Protein AF-K9RJM1-F1 (afdb_monomer)

Foldseek 3Di:
DDDDDDDDDPPPPPPPPPDDDDQD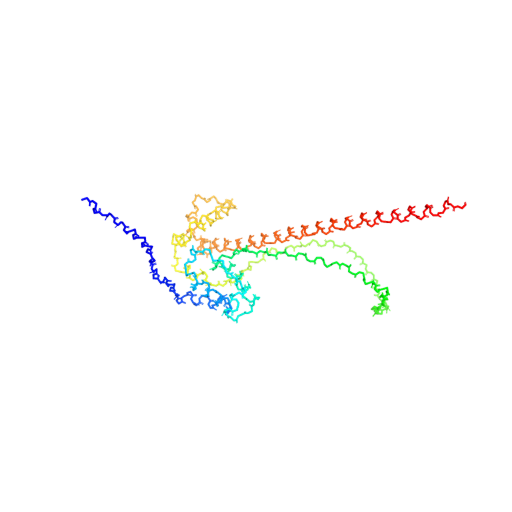DDPVNVVVCVVPHDPLLSLLLVVVCVVPVPLPDDDDDDLVVSCVVSVHDSVSSVVSVVVCCVVVSHPDDDPDDDDDDDPDDDPDDDDPDDDDDDDDDDDDDDDDDDDDDDDDDDDDDDDDDDDDDDDDDDDDCDVCVVVVVVPFPVSVLVVDDPVVSVLLLVQLVVVQVPDPDNDPDSRVVQRDADPVRHRNVVVSVVVSVVVVVVVVVVVVVVVVVVVVVVVVVVVVVVVVVVVVVVVVVVVVVVVVVVVVVPDD

Secondary structure (DSSP, 8-state):
--PPP------------PPPPPP---HHHHHHHHHHS-HHHHHHHHHHHHH-SSS-S-----HHHHHHHTT--HHHHHHHHHHHHHHTSS-------------------------------------------------------------PPPPPSTTHHHHHT--SHHHHHHHS-HHHHHHHHHHHHHHHHTSSS--S-HHHHHHSBPTTSSBHHHHHHHHHHHHHHHHHHHHHHHHHHHHHHHHHHHHHHHHHHHHHHHHHHHHHHHHHHHHTTS--

Nearest PDB structures (foldseek):
  4n0b-assembly2_C  TM=4.074E-01  e=4.478E-01  Bacillus subtilis
  4mgr-assembly1_B  TM=4.625E-01  e=9.538E-01  Bacillus subtilis

Mean predicted aligned error: 22.45 Å

Structure (mmCIF, N/CA/C/O backbone):
data_AF-K9RJM1-F1
#
_entry.id   AF-K9RJM1-F1
#
loop_
_atom_site.group_PDB
_atom_site.id
_atom_site.type_symbol
_atom_site.label_atom_id
_atom_site.label_alt_id
_atom_site.label_comp_id
_atom_site.label_asym_id
_atom_site.label_entity_id
_atom_site.label_seq_id
_atom_site.pdbx_PDB_ins_code
_atom_site.Cartn_x
_atom_site.Cartn_y
_atom_site.Cartn_z
_atom_site.occupancy
_atom_site.B_iso_or_equiv
_atom_site.auth_seq_id
_atom_site.auth_comp_id
_atom_site.auth_asym_id
_atom_site.auth_atom_id
_atom_site.pdbx_PDB_model_num
ATOM 1 N N . MET A 1 1 ? -61.153 -4.858 -49.307 1.00 39.88 1 MET A N 1
ATOM 2 C CA . MET A 1 1 ? -59.843 -5.522 -49.472 1.00 39.88 1 MET A CA 1
ATOM 3 C C . MET A 1 1 ? -58.763 -4.596 -48.933 1.00 39.88 1 MET A C 1
ATOM 5 O O . MET A 1 1 ? -58.790 -3.415 -49.248 1.00 39.88 1 MET A O 1
ATOM 9 N N . THR A 1 2 ? -57.877 -5.155 -48.100 1.00 39.94 2 THR A N 1
ATOM 10 C CA . THR A 1 2 ? -56.576 -4.622 -47.640 1.00 39.94 2 THR A CA 1
ATOM 11 C C . THR A 1 2 ? -56.552 -3.288 -46.880 1.00 39.94 2 THR A C 1
ATOM 13 O O . THR A 1 2 ? -56.185 -2.257 -47.436 1.00 39.94 2 THR A O 1
ATOM 16 N N . HIS A 1 3 ? -56.800 -3.342 -45.565 1.00 40.34 3 HIS A N 1
ATOM 17 C CA . HIS A 1 3 ? -56.162 -2.411 -44.628 1.00 40.34 3 HIS A CA 1
ATOM 18 C C . HIS A 1 3 ? -54.741 -2.909 -44.338 1.00 40.34 3 HIS A C 1
ATOM 20 O O . HIS A 1 3 ? -54.548 -4.040 -43.894 1.00 40.34 3 HIS A O 1
ATOM 26 N N . ARG A 1 4 ? -53.751 -2.076 -44.675 1.00 42.75 4 ARG A N 1
ATOM 27 C CA . ARG A 1 4 ? -52.325 -2.330 -44.457 1.00 42.75 4 ARG A CA 1
ATOM 28 C C . ARG A 1 4 ? -51.989 -2.226 -42.971 1.00 42.75 4 ARG A C 1
ATOM 30 O O . ARG A 1 4 ? -52.294 -1.219 -42.339 1.00 42.75 4 ARG A O 1
ATOM 37 N N . ASN A 1 5 ? -51.296 -3.247 -42.476 1.00 51.38 5 ASN A N 1
ATOM 38 C CA . ASN A 1 5 ? -50.467 -3.180 -41.281 1.00 51.38 5 ASN A CA 1
ATOM 39 C C . ASN A 1 5 ? -49.340 -2.161 -41.491 1.00 51.38 5 ASN A C 1
ATOM 41 O O . ASN A 1 5 ? -48.587 -2.277 -42.458 1.00 51.38 5 ASN A O 1
ATOM 45 N N . CYS A 1 6 ? -49.175 -1.244 -40.542 1.00 41.12 6 CYS A N 1
ATOM 46 C CA . CYS A 1 6 ? -47.898 -0.592 -40.279 1.00 41.12 6 CYS A CA 1
ATOM 47 C C . CYS A 1 6 ? -47.548 -0.852 -38.813 1.00 41.12 6 CYS A C 1
ATOM 49 O O . CYS A 1 6 ? -48.083 -0.214 -37.910 1.00 41.12 6 CYS A O 1
ATOM 51 N N . CYS A 1 7 ? -46.669 -1.828 -38.594 1.00 43.03 7 CYS A N 1
ATOM 52 C CA . CYS A 1 7 ? -45.941 -2.000 -37.347 1.00 43.03 7 CYS A CA 1
ATOM 53 C C . CYS A 1 7 ? -44.910 -0.870 -37.250 1.00 43.03 7 CYS A C 1
ATOM 55 O O . CYS A 1 7 ? -44.029 -0.774 -38.104 1.00 43.03 7 CYS A O 1
ATOM 57 N N . VAL A 1 8 ? -45.009 -0.028 -36.224 1.00 47.84 8 VAL A N 1
ATOM 58 C CA . VAL A 1 8 ? -43.888 0.808 -35.789 1.00 47.84 8 VAL A CA 1
ATOM 59 C C . VAL A 1 8 ? -43.214 0.047 -34.655 1.00 47.84 8 VAL A C 1
ATOM 61 O O . VAL A 1 8 ? -43.772 -0.090 -33.570 1.00 47.84 8 VAL A O 1
ATOM 64 N N . ASN A 1 9 ? -42.044 -0.515 -34.952 1.00 46.41 9 ASN A N 1
ATOM 65 C CA . ASN A 1 9 ? -41.135 -1.054 -33.949 1.00 46.41 9 ASN A CA 1
ATOM 66 C C . ASN A 1 9 ? -40.534 0.123 -33.183 1.00 46.41 9 ASN A C 1
ATOM 68 O O . ASN A 1 9 ? -39.637 0.799 -33.689 1.00 46.41 9 ASN A O 1
ATOM 72 N N . ASP A 1 10 ? -41.028 0.354 -31.975 1.00 42.22 10 ASP A N 1
ATOM 73 C CA . ASP A 1 10 ? -40.476 1.342 -31.058 1.00 42.22 10 ASP A CA 1
ATOM 74 C C . ASP A 1 10 ? -39.315 0.701 -30.276 1.00 42.22 10 ASP A C 1
ATOM 76 O O . ASP A 1 10 ? -39.467 0.191 -29.167 1.00 42.22 10 ASP A O 1
ATOM 80 N N . ASN A 1 11 ? -38.134 0.655 -30.903 1.00 48.34 11 ASN A N 1
ATOM 81 C CA . ASN A 1 11 ? -36.871 0.355 -30.224 1.00 48.34 11 ASN A CA 1
ATOM 82 C C . ASN A 1 11 ? -36.436 1.589 -29.418 1.00 48.34 11 ASN A C 1
ATOM 84 O O . ASN A 1 11 ? -35.469 2.270 -29.760 1.00 48.34 11 ASN A O 1
ATOM 88 N N . SER A 1 12 ? -37.153 1.877 -28.335 1.00 40.97 12 SER A N 1
ATOM 89 C CA . SER A 1 12 ? -36.702 2.837 -27.332 1.00 40.97 12 SER A CA 1
ATOM 90 C C . SER A 1 12 ? -35.663 2.165 -26.433 1.00 40.97 12 SER A C 1
ATOM 92 O O . SER A 1 12 ? -35.980 1.494 -25.453 1.00 40.97 12 SER A O 1
ATOM 94 N N . ILE A 1 13 ? -34.390 2.331 -26.800 1.00 50.69 13 ILE A N 1
ATOM 95 C CA . ILE A 1 13 ? -33.251 2.096 -25.911 1.00 50.69 13 ILE A CA 1
ATOM 96 C C . ILE A 1 13 ? -33.378 3.117 -24.775 1.00 50.69 13 ILE A C 1
ATOM 98 O O . ILE A 1 13 ? -33.057 4.293 -24.949 1.00 50.69 13 ILE A O 1
ATOM 102 N N . GLU A 1 14 ? -33.891 2.680 -23.623 1.00 46.28 14 GLU A N 1
ATOM 103 C CA . GLU A 1 14 ? -33.911 3.468 -22.391 1.00 46.28 14 GLU A CA 1
ATOM 104 C C . GLU A 1 14 ? -32.472 3.827 -21.990 1.00 46.28 14 GLU A C 1
ATOM 106 O O . GLU A 1 14 ? -31.795 3.092 -21.268 1.00 46.28 14 GLU A O 1
ATOM 111 N N . ASN A 1 15 ? -32.002 5.001 -22.410 1.00 51.03 15 ASN A N 1
ATOM 112 C CA . ASN A 1 15 ? -30.908 5.687 -21.737 1.00 51.03 15 ASN A CA 1
ATOM 113 C C . ASN A 1 15 ? -31.418 6.149 -20.366 1.00 51.03 15 ASN A C 1
ATOM 115 O O . ASN A 1 15 ? -31.799 7.303 -20.168 1.00 51.03 15 ASN A O 1
ATOM 119 N N . LYS A 1 16 ? -31.442 5.225 -19.399 1.00 54.19 16 LYS A N 1
ATOM 120 C CA . LYS A 1 16 ? -31.557 5.568 -17.981 1.00 54.19 16 LYS A CA 1
ATOM 121 C C . LYS A 1 16 ? -30.349 6.422 -17.628 1.00 54.19 16 LYS A C 1
ATOM 123 O O . LYS A 1 16 ? -29.257 5.904 -17.402 1.00 54.19 16 LYS A O 1
ATOM 128 N N . HIS A 1 17 ? -30.549 7.7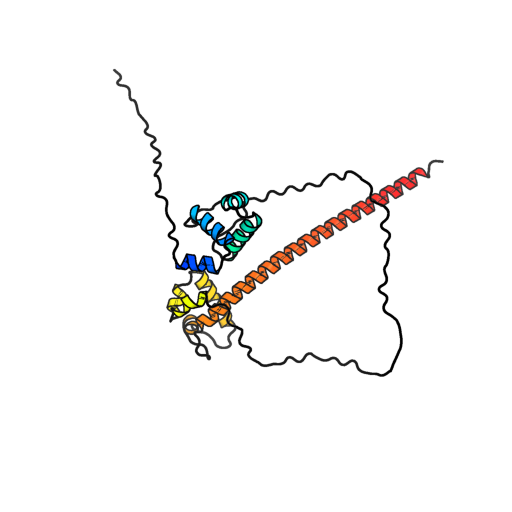34 -17.588 1.00 56.56 17 HIS A N 1
ATOM 129 C CA . HIS A 1 17 ? -29.604 8.668 -17.001 1.00 56.56 17 HIS A CA 1
ATOM 130 C C . HIS A 1 17 ? -29.422 8.283 -15.528 1.00 56.56 17 HIS A C 1
ATOM 132 O O . HIS A 1 17 ? -30.220 8.657 -14.670 1.00 56.56 17 HIS A O 1
ATOM 138 N N . LYS A 1 18 ? -28.404 7.458 -15.243 1.00 63.44 18 LYS A N 1
ATOM 139 C CA . LYS A 1 18 ? -27.991 7.140 -13.877 1.00 63.44 18 LYS A CA 1
ATOM 140 C C . LYS A 1 18 ? -27.675 8.461 -13.189 1.00 63.44 18 LYS A C 1
ATOM 142 O O . LYS A 1 18 ? -26.838 9.225 -13.667 1.00 63.44 18 LYS A O 1
ATOM 147 N N . THR A 1 19 ? -28.349 8.722 -12.075 1.00 63.72 19 THR A N 1
ATOM 148 C CA . THR A 1 19 ? -27.962 9.802 -11.172 1.00 63.72 19 THR A CA 1
ATOM 149 C C . THR A 1 19 ? -26.491 9.611 -10.805 1.00 63.72 19 THR A C 1
ATOM 151 O O . THR A 1 19 ? -26.125 8.490 -10.432 1.00 63.72 19 THR A O 1
ATOM 154 N N . PRO A 1 20 ? -25.648 10.649 -10.927 1.00 63.81 20 PRO A N 1
ATOM 155 C CA . PRO A 1 20 ? -24.249 10.554 -10.542 1.00 63.81 20 PRO A CA 1
ATOM 156 C C . PRO A 1 20 ? -24.186 10.117 -9.080 1.00 63.81 20 PRO A C 1
ATOM 158 O O . PRO A 1 20 ? -24.737 10.776 -8.200 1.00 63.81 20 PRO A O 1
ATOM 161 N N . LEU A 1 21 ? -23.588 8.954 -8.831 1.00 66.38 21 LEU A N 1
ATOM 162 C CA . LEU A 1 21 ? -23.319 8.530 -7.470 1.00 66.38 21 LEU A CA 1
ATOM 163 C C . LEU A 1 21 ? -22.143 9.362 -6.958 1.00 66.38 21 LEU A C 1
ATOM 165 O O . LEU A 1 21 ? -21.089 9.415 -7.589 1.00 66.38 21 LEU A O 1
ATOM 169 N N . PHE A 1 22 ? -22.336 10.022 -5.822 1.00 68.19 22 PHE A N 1
ATOM 170 C CA . PHE A 1 22 ? -21.320 10.864 -5.208 1.00 68.19 22 PHE A CA 1
ATOM 171 C C . PHE A 1 22 ? -20.691 10.126 -4.034 1.00 68.19 22 PHE A C 1
ATOM 173 O O . PHE A 1 22 ? -21.394 9.690 -3.120 1.00 68.19 22 PHE A O 1
ATOM 180 N N . TYR A 1 23 ? -19.365 10.020 -4.031 1.00 73.12 23 TYR A N 1
ATOM 181 C CA . TYR A 1 23 ? -18.639 9.586 -2.846 1.00 73.12 23 TYR A CA 1
ATOM 182 C C . TYR A 1 23 ? -18.545 10.746 -1.862 1.00 73.12 23 TYR A C 1
ATOM 184 O O . TYR A 1 23 ? -17.992 11.807 -2.165 1.00 73.12 23 TYR 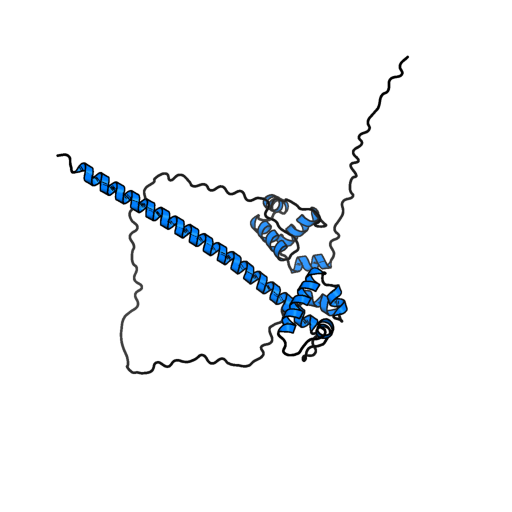A O 1
ATOM 192 N N . ARG A 1 24 ? -19.119 10.557 -0.673 1.00 82.38 24 ARG A N 1
ATOM 193 C CA . ARG A 1 24 ? -19.043 11.549 0.393 1.00 82.38 24 ARG A CA 1
ATOM 194 C C . ARG A 1 24 ? -17.697 11.416 1.090 1.00 82.38 24 ARG A C 1
ATOM 196 O O . ARG A 1 24 ? -17.510 10.506 1.889 1.00 82.38 24 ARG A O 1
ATOM 203 N N . LEU A 1 25 ? -16.809 12.373 0.843 1.00 85.31 25 LEU A N 1
ATOM 204 C CA . LEU A 1 25 ? -15.569 12.489 1.598 1.00 85.31 25 LEU A CA 1
ATOM 205 C C . LEU A 1 25 ? -15.881 12.780 3.072 1.00 85.31 25 LEU A C 1
ATOM 207 O O . LEU A 1 25 ? -16.523 13.785 3.398 1.00 85.31 25 LEU A O 1
ATOM 211 N N . THR A 1 26 ? -15.446 11.890 3.959 1.00 86.94 26 THR A N 1
ATOM 212 C CA . THR A 1 26 ? -15.578 12.091 5.406 1.00 86.94 26 THR A CA 1
ATOM 213 C C . THR A 1 26 ? -14.443 12.967 5.935 1.00 86.94 26 THR A C 1
ATOM 215 O O . THR A 1 26 ? -13.376 13.071 5.327 1.00 86.94 26 THR A O 1
ATOM 218 N N . HIS A 1 27 ? -14.671 13.631 7.071 1.00 88.00 27 HIS A N 1
ATOM 219 C CA . HIS A 1 27 ? -13.635 14.465 7.683 1.00 88.00 27 HIS A CA 1
ATOM 220 C C . HIS A 1 27 ? -12.420 13.632 8.104 1.00 88.00 27 HIS A C 1
ATOM 222 O O . HIS A 1 27 ? -11.290 14.042 7.855 1.00 88.00 27 HIS A O 1
ATOM 228 N N . ASP A 1 28 ? -12.657 12.456 8.681 1.00 87.50 28 ASP A N 1
ATOM 229 C CA . ASP A 1 28 ? -11.592 11.576 9.162 1.00 87.50 28 ASP A CA 1
ATOM 230 C C . ASP A 1 28 ? -10.705 11.099 8.008 1.00 87.50 28 ASP A C 1
ATOM 232 O O . ASP A 1 28 ? -9.483 11.200 8.083 1.00 87.50 28 ASP A O 1
ATOM 236 N N . GLU A 1 29 ? -11.317 10.710 6.888 1.00 85.50 29 GLU A N 1
ATOM 237 C CA . GLU A 1 29 ? -10.607 10.334 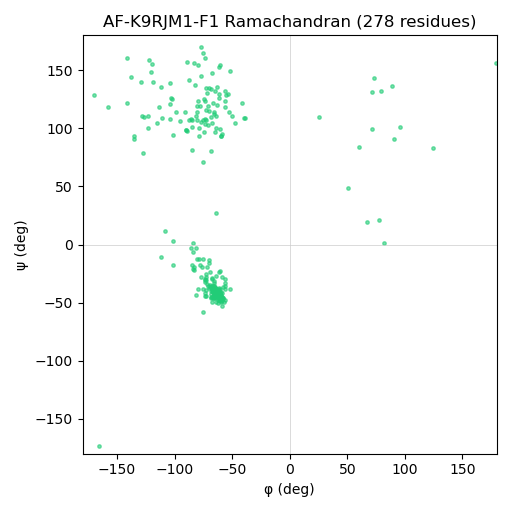5.665 1.00 85.50 29 GLU A CA 1
ATOM 238 C C . GLU A 1 29 ? -9.793 11.496 5.074 1.00 85.50 29 GLU A C 1
ATOM 240 O O . GLU A 1 29 ? -8.650 11.322 4.639 1.00 85.50 29 GLU A O 1
ATOM 245 N N . TRP A 1 30 ? -10.350 12.711 5.075 1.00 88.38 30 TRP A N 1
ATOM 246 C CA . TRP A 1 30 ? -9.612 13.903 4.655 1.00 88.38 30 TRP A CA 1
ATOM 247 C C . TRP A 1 30 ? -8.394 14.155 5.554 1.00 88.38 30 TRP A C 1
ATOM 249 O O . TRP A 1 30 ? -7.288 14.391 5.070 1.00 88.38 30 TRP A O 1
ATOM 259 N N . VAL A 1 31 ? -8.575 14.073 6.871 1.00 89.44 31 VAL A N 1
ATOM 260 C CA . VAL A 1 31 ? -7.497 14.291 7.841 1.00 89.44 31 VAL A CA 1
ATOM 261 C C . VAL A 1 31 ? -6.407 13.229 7.703 1.00 89.44 31 VAL A C 1
ATOM 263 O O . VAL A 1 31 ? -5.223 13.558 7.784 1.00 89.44 31 VAL A O 1
ATOM 266 N N . GLU A 1 32 ? -6.776 11.972 7.479 1.00 86.94 32 GLU A N 1
ATOM 267 C CA . GLU A 1 32 ? -5.828 10.879 7.281 1.00 86.94 32 GLU A CA 1
ATOM 268 C C . GLU A 1 32 ? -5.038 11.034 5.976 1.00 86.94 32 GLU A C 1
ATOM 270 O O . GLU A 1 32 ? -3.806 10.946 5.977 1.00 86.94 32 GLU A O 1
ATOM 275 N N . THR A 1 33 ? -5.721 11.354 4.874 1.00 88.44 33 THR A N 1
ATOM 276 C CA . THR A 1 33 ? -5.068 11.573 3.575 1.00 88.44 33 THR A CA 1
ATOM 277 C C . THR A 1 33 ? -4.087 12.743 3.624 1.00 88.44 33 THR A C 1
ATOM 279 O O . THR A 1 33 ? -2.964 12.606 3.148 1.00 88.44 33 THR A O 1
ATOM 282 N N . VAL A 1 34 ? -4.439 13.859 4.268 1.00 89.62 34 VAL A N 1
ATOM 283 C CA . VAL A 1 34 ? -3.542 15.023 4.398 1.00 89.62 34 VAL A CA 1
ATOM 284 C C . VAL A 1 34 ? -2.323 14.750 5.287 1.00 89.62 34 VAL A C 1
ATOM 286 O O . VAL A 1 34 ? -1.266 15.335 5.063 1.00 89.62 34 VAL A O 1
ATOM 289 N N . LYS A 1 35 ? -2.436 13.865 6.286 1.00 89.56 35 LYS A N 1
ATOM 290 C CA . LYS A 1 35 ? -1.307 13.496 7.160 1.00 89.56 35 LYS A CA 1
ATOM 291 C C . LYS A 1 35 ? -0.305 12.570 6.477 1.00 89.56 35 LYS A C 1
ATOM 293 O O . LYS A 1 35 ? 0.894 12.693 6.711 1.00 89.56 35 LYS A O 1
ATOM 298 N N . ASN A 1 36 ? -0.805 11.636 5.673 1.00 87.94 36 ASN A N 1
ATOM 299 C CA . ASN A 1 36 ? -0.014 10.513 5.175 1.00 87.94 36 ASN A CA 1
ATOM 300 C C . ASN A 1 36 ? 0.472 10.694 3.733 1.00 87.94 36 ASN A C 1
ATOM 302 O O . ASN A 1 36 ? 1.388 9.985 3.308 1.00 87.94 36 ASN A O 1
ATOM 306 N N . LEU A 1 37 ? -0.133 11.618 2.984 1.00 92.19 37 LEU A N 1
ATOM 307 C CA . LEU A 1 37 ? 0.133 11.819 1.566 1.00 92.19 37 LEU A CA 1
ATOM 308 C C . LEU A 1 37 ? 0.627 13.238 1.276 1.00 92.19 37 LEU A C 1
ATOM 310 O O . LEU A 1 37 ? 0.249 14.224 1.903 1.00 92.19 37 LEU A O 1
ATOM 314 N N . THR A 1 38 ? 1.466 13.346 0.256 1.00 93.44 38 THR A N 1
ATOM 315 C CA . THR A 1 38 ? 1.906 14.618 -0.311 1.00 93.44 38 THR A CA 1
ATOM 316 C C . THR A 1 38 ? 0.790 15.271 -1.124 1.00 93.44 38 THR A C 1
ATOM 318 O O . THR A 1 38 ? -0.120 14.612 -1.627 1.00 93.44 38 THR A O 1
ATOM 321 N N . GLY A 1 39 ? 0.891 16.581 -1.360 1.00 92.62 39 GLY A N 1
ATOM 322 C CA . GLY A 1 39 ? -0.105 17.302 -2.161 1.00 92.62 39 GLY A CA 1
ATOM 323 C C . GLY A 1 39 ? -0.312 16.735 -3.576 1.00 92.62 39 GLY A C 1
ATOM 324 O O . GLY A 1 39 ? -1.413 16.826 -4.111 1.00 92.62 39 GLY A O 1
ATOM 325 N N . ALA A 1 40 ? 0.710 16.122 -4.183 1.00 92.94 40 ALA A N 1
ATOM 326 C CA . ALA A 1 40 ? 0.577 15.463 -5.484 1.00 92.94 40 ALA A CA 1
ATOM 327 C C . ALA A 1 40 ? -0.188 14.132 -5.384 1.00 92.94 40 ALA A C 1
ATOM 329 O O . ALA A 1 40 ? -1.049 13.861 -6.216 1.00 92.94 40 ALA A O 1
ATOM 330 N N . GLU A 1 41 ? 0.086 13.334 -4.350 1.00 94.19 41 GLU A N 1
ATOM 331 C CA . GLU A 1 41 ? -0.616 12.074 -4.070 1.00 94.19 41 GLU A CA 1
ATOM 332 C C . GLU A 1 41 ? -2.093 12.305 -3.759 1.00 94.19 41 GLU A C 1
ATOM 334 O O . GLU A 1 41 ? -2.949 11.632 -4.324 1.00 94.19 41 GLU A O 1
ATOM 339 N N . ILE A 1 42 ? -2.394 13.320 -2.948 1.00 93.94 42 ILE A N 1
ATOM 340 C CA . ILE A 1 42 ? -3.761 13.753 -2.638 1.00 93.94 42 ILE A CA 1
ATOM 341 C C . ILE A 1 42 ? -4.512 14.115 -3.922 1.00 93.94 42 ILE A C 1
ATOM 343 O O . ILE A 1 42 ? -5.612 13.620 -4.159 1.00 93.94 42 ILE A O 1
ATOM 347 N N . LYS A 1 43 ? -3.911 14.946 -4.785 1.00 94.06 43 LYS A N 1
ATOM 348 C CA . LYS A 1 43 ? -4.521 15.335 -6.067 1.00 94.06 43 LYS A CA 1
ATOM 349 C C . LYS A 1 43 ? -4.830 14.123 -6.941 1.00 94.06 43 LYS A C 1
ATOM 351 O O . LYS A 1 43 ? -5.927 14.041 -7.481 1.00 94.06 43 LYS A O 1
ATOM 356 N N . VAL A 1 44 ? -3.883 13.194 -7.064 1.00 93.94 44 VAL A N 1
ATOM 357 C CA . VAL A 1 44 ? -4.059 11.967 -7.853 1.00 93.94 44 VAL A CA 1
ATOM 358 C C . VAL A 1 44 ? -5.164 11.086 -7.267 1.00 93.94 44 VAL A C 1
ATOM 360 O O . VAL A 1 44 ? -6.023 10.624 -8.011 1.00 93.94 44 VAL A O 1
ATOM 363 N N . LEU A 1 45 ? -5.197 10.900 -5.946 1.00 91.69 45 LEU A N 1
ATOM 364 C CA . LEU A 1 45 ? -6.219 10.097 -5.275 1.00 91.69 45 LEU A CA 1
ATOM 365 C C . LEU A 1 45 ? -7.630 10.647 -5.518 1.00 91.69 45 LEU A C 1
ATOM 367 O O . LEU A 1 45 ? -8.530 9.909 -5.912 1.00 91.69 45 LEU A O 1
ATOM 371 N N . TYR A 1 46 ? -7.827 11.950 -5.313 1.00 90.62 46 TYR A N 1
ATOM 372 C CA . TYR A 1 46 ? -9.142 12.568 -5.497 1.00 90.62 46 TYR A CA 1
ATOM 373 C C . TYR A 1 46 ? -9.545 12.691 -6.966 1.00 90.62 46 TYR A C 1
ATOM 375 O O . TYR A 1 46 ? -10.733 12.630 -7.271 1.00 90.62 46 TYR A O 1
ATOM 383 N N . TYR A 1 47 ? -8.577 12.797 -7.875 1.00 91.94 47 TYR A N 1
ATOM 384 C CA . TYR A 1 47 ? -8.830 12.672 -9.305 1.00 91.94 47 TYR A CA 1
ATOM 385 C C . TYR A 1 47 ? -9.359 11.283 -9.668 1.00 91.94 47 TYR A C 1
ATOM 387 O O . TYR A 1 47 ? -10.372 11.162 -10.342 1.00 91.94 47 TYR A O 1
ATOM 395 N N . LEU A 1 48 ? -8.723 10.220 -9.176 1.00 90.00 48 LEU A N 1
ATOM 396 C CA . LEU A 1 48 ? -9.190 8.860 -9.439 1.00 90.00 48 LEU A CA 1
ATOM 397 C C . LEU A 1 48 ? -10.584 8.617 -8.848 1.00 90.00 48 LEU A C 1
ATOM 399 O O . LEU A 1 48 ? -11.439 8.060 -9.525 1.00 90.00 48 LEU A O 1
ATOM 403 N N . ARG A 1 49 ? -10.856 9.121 -7.639 1.00 87.38 49 ARG A N 1
ATOM 404 C CA . ARG A 1 49 ? -12.178 9.012 -6.997 1.00 87.38 49 ARG A CA 1
ATOM 405 C C . ARG A 1 49 ? -13.274 9.832 -7.665 1.00 87.38 49 ARG A C 1
ATOM 407 O O . ARG A 1 49 ? -14.446 9.510 -7.500 1.00 87.38 49 ARG A O 1
ATOM 414 N N . SER A 1 50 ? -12.934 10.896 -8.391 1.00 86.94 50 SER A N 1
ATOM 415 C CA . SER A 1 50 ? -13.935 11.631 -9.169 1.00 86.94 50 SER A CA 1
ATOM 416 C C . SER A 1 50 ? -14.359 10.852 -10.417 1.00 86.94 50 SER A C 1
ATOM 418 O O . SER A 1 50 ? -15.507 10.968 -10.843 1.00 86.94 50 SER A O 1
ATOM 420 N N . LEU A 1 51 ? -13.460 10.030 -10.970 1.00 86.69 51 LEU A N 1
ATOM 421 C CA . LEU A 1 51 ? -13.752 9.140 -12.091 1.00 86.69 51 LEU A CA 1
ATOM 422 C C . LEU A 1 51 ? -14.446 7.855 -11.633 1.00 86.69 51 LEU A C 1
ATOM 424 O O . LEU A 1 51 ? -15.418 7.423 -12.263 1.00 86.69 51 LEU A O 1
ATOM 428 N N . ASP A 1 52 ? -13.958 7.260 -10.543 1.00 85.19 52 ASP A N 1
ATOM 429 C CA . ASP A 1 52 ? -14.509 6.054 -9.941 1.00 85.19 52 ASP A CA 1
ATOM 430 C C . ASP A 1 52 ? -14.612 6.139 -8.417 1.00 85.19 52 ASP A C 1
ATOM 432 O O . ASP A 1 52 ? -13.679 5.786 -7.694 1.00 85.19 52 ASP A O 1
ATOM 436 N N . PRO A 1 53 ? -15.758 6.610 -7.905 1.00 83.19 53 PRO A N 1
ATOM 437 C CA . PRO A 1 53 ? -15.901 6.868 -6.481 1.00 83.19 53 PRO A CA 1
ATOM 438 C C . PRO A 1 53 ? -15.984 5.597 -5.620 1.00 83.19 53 PRO A C 1
ATOM 440 O O . PRO A 1 53 ? -15.749 5.677 -4.418 1.00 83.19 53 PRO A O 1
ATOM 443 N N . PHE A 1 54 ? -16.321 4.442 -6.211 1.00 80.50 54 PHE A N 1
ATOM 444 C CA . PHE A 1 54 ? -16.536 3.179 -5.486 1.00 80.50 54 PHE A CA 1
ATOM 445 C C . PHE A 1 54 ? -15.473 2.113 -5.762 1.00 80.50 54 PHE A C 1
ATOM 447 O O . PHE A 1 54 ? -15.438 1.119 -5.040 1.00 80.50 54 PHE A O 1
ATOM 454 N N . GLY A 1 55 ? -14.606 2.309 -6.760 1.00 77.12 55 GLY A N 1
ATOM 455 C CA . GLY A 1 55 ? -13.561 1.342 -7.105 1.00 77.12 55 GLY A CA 1
ATOM 456 C C . GLY A 1 55 ? -14.102 0.024 -7.665 1.00 77.12 55 GLY A C 1
ATOM 457 O O . GLY A 1 55 ? -13.409 -0.988 -7.615 1.00 77.12 55 GLY A O 1
ATOM 458 N N . ASP A 1 56 ? -15.346 0.001 -8.149 1.00 77.31 56 ASP A N 1
ATOM 459 C CA . ASP A 1 56 ? -15.991 -1.191 -8.703 1.00 77.31 56 ASP A CA 1
ATOM 460 C C . ASP A 1 56 ? -15.629 -1.423 -10.178 1.00 77.31 56 ASP A C 1
ATOM 462 O O . ASP A 1 56 ? -15.992 -2.452 -10.755 1.00 77.31 56 ASP A O 1
ATOM 466 N N . ARG A 1 57 ? -14.905 -0.485 -10.804 1.00 78.94 57 ARG A N 1
ATOM 467 C CA . ARG A 1 57 ? -14.542 -0.537 -12.221 1.00 78.94 57 ARG A CA 1
ATOM 468 C C . ARG A 1 57 ? -13.030 -0.566 -12.409 1.00 78.94 57 ARG A C 1
ATOM 470 O O . ARG A 1 57 ? -12.280 0.183 -11.794 1.00 78.94 57 ARG A O 1
ATOM 477 N N . HIS A 1 58 ? -12.574 -1.374 -13.364 1.00 76.00 58 HIS A N 1
ATOM 478 C CA . HIS A 1 58 ? -11.197 -1.294 -13.842 1.00 76.00 58 HIS A CA 1
ATOM 479 C C . HIS A 1 58 ? -11.033 -0.043 -14.712 1.00 76.00 58 HIS A C 1
ATOM 481 O O . HIS A 1 58 ? -11.551 0.018 -15.830 1.00 76.00 58 HIS A O 1
ATOM 487 N N . LEU A 1 59 ? -10.333 0.968 -14.193 1.00 79.00 59 LEU A N 1
ATOM 488 C CA . LEU A 1 59 ? -10.027 2.187 -14.937 1.00 79.00 59 LEU A CA 1
ATOM 489 C C . LEU A 1 59 ? -8.690 2.058 -15.661 1.00 79.00 59 LEU A C 1
ATOM 491 O O . LEU A 1 59 ? -7.627 2.039 -15.043 1.00 79.00 59 LEU A O 1
ATOM 495 N N . GLU A 1 60 ? -8.737 2.060 -16.991 1.00 82.25 60 GLU A N 1
ATOM 496 C CA . GLU A 1 60 ? -7.552 2.313 -17.804 1.00 82.25 60 GLU A CA 1
ATOM 497 C C . GLU A 1 60 ? -7.369 3.823 -17.966 1.00 82.25 60 GLU A C 1
ATOM 499 O O . GLU A 1 60 ? -8.121 4.473 -18.693 1.00 82.25 60 GLU A O 1
ATOM 504 N N . TYR A 1 61 ? -6.367 4.391 -17.292 1.00 83.12 61 TYR A N 1
ATOM 505 C CA . TYR A 1 61 ? -6.040 5.809 -17.425 1.00 83.12 61 TYR A CA 1
ATOM 506 C C . TYR A 1 61 ? -4.560 6.041 -17.711 1.00 83.12 61 TYR A C 1
ATOM 508 O O . TYR A 1 61 ? -3.680 5.412 -17.119 1.00 83.12 61 TYR A O 1
ATOM 516 N N . SER A 1 62 ? -4.268 6.987 -18.603 1.00 87.62 62 SER A N 1
ATOM 517 C CA . SER A 1 62 ? -2.893 7.351 -18.921 1.00 87.62 62 SER A CA 1
ATOM 518 C C . SER A 1 62 ? -2.306 8.285 -17.863 1.00 87.62 62 SER A C 1
ATOM 520 O O . SER A 1 62 ? -2.794 9.395 -17.640 1.00 87.62 62 SER A O 1
ATOM 522 N N . ILE A 1 63 ? -1.174 7.892 -17.269 1.00 88.88 63 ILE A N 1
ATOM 523 C CA . ILE A 1 63 ? -0.428 8.733 -16.313 1.00 88.88 63 ILE A CA 1
ATOM 524 C C . ILE A 1 63 ? -0.056 10.083 -16.947 1.00 88.88 63 ILE A C 1
ATOM 526 O O . ILE A 1 63 ? -0.010 11.106 -16.264 1.00 88.88 63 ILE A O 1
ATOM 530 N N . THR A 1 64 ? 0.201 10.119 -18.260 1.00 91.00 64 THR A N 1
ATOM 531 C CA . THR A 1 64 ? 0.568 11.366 -18.942 1.00 91.00 64 THR A CA 1
ATOM 532 C C . THR A 1 64 ? -0.594 12.341 -19.061 1.00 91.00 64 THR A C 1
ATOM 534 O O . THR A 1 64 ? -0.365 13.545 -18.982 1.00 91.00 64 THR A O 1
ATOM 537 N N . GLU A 1 65 ? -1.810 11.835 -19.260 1.00 91.69 65 GLU A N 1
ATOM 538 C CA . GLU A 1 65 ? -3.024 12.656 -19.337 1.00 91.69 65 GLU A CA 1
ATOM 539 C C . GLU A 1 65 ? -3.381 13.179 -17.948 1.00 91.69 65 GLU A C 1
ATOM 541 O O . GLU A 1 65 ? -3.539 14.383 -17.766 1.00 91.69 65 GLU A O 1
ATOM 546 N N . MET A 1 66 ? -3.318 12.310 -16.936 1.00 92.88 66 MET A N 1
ATOM 547 C CA . MET A 1 66 ? -3.557 12.676 -15.539 1.00 92.88 66 MET A CA 1
ATOM 548 C C . MET A 1 66 ? -2.597 13.767 -15.059 1.00 92.88 66 MET A C 1
ATOM 550 O O . MET A 1 66 ? -3.009 14.747 -14.441 1.00 92.88 66 MET A O 1
ATOM 554 N N . ALA A 1 67 ? -1.306 13.629 -15.372 1.00 94.19 67 ALA A N 1
ATOM 555 C CA . ALA A 1 67 ? -0.301 14.627 -15.022 1.00 94.19 67 ALA A CA 1
ATOM 556 C C . ALA A 1 67 ? -0.605 15.995 -15.659 1.00 94.19 67 ALA A C 1
ATOM 558 O O . ALA A 1 67 ? -0.425 17.032 -15.018 1.00 94.19 67 ALA A O 1
ATOM 559 N N . LYS A 1 68 ? -1.096 15.992 -16.906 1.00 95.12 68 LYS A N 1
ATOM 560 C CA . LYS A 1 68 ? -1.466 17.205 -17.640 1.00 95.12 68 LYS A CA 1
ATOM 561 C C . LYS A 1 68 ? -2.691 17.882 -17.023 1.00 95.12 68 LYS A C 1
ATOM 563 O O . LYS A 1 68 ? -2.666 19.093 -16.836 1.00 95.12 68 LYS A O 1
ATOM 568 N N . GLU A 1 69 ? -3.724 17.120 -16.683 1.00 94.12 69 GLU A N 1
ATOM 569 C CA . GLU A 1 69 ? -4.959 17.651 -16.089 1.00 94.12 69 GLU A CA 1
ATOM 570 C C . GLU A 1 69 ? -4.756 18.182 -14.672 1.00 94.12 69 GLU A C 1
ATOM 572 O O . GLU A 1 69 ? -5.258 19.248 -14.324 1.00 94.12 69 GLU A O 1
ATOM 577 N N . LEU A 1 70 ? -3.958 17.482 -13.865 1.00 93.06 70 LEU A N 1
ATOM 578 C CA . LEU A 1 70 ? -3.658 17.888 -12.491 1.00 93.06 70 LEU A CA 1
ATOM 579 C C . LEU A 1 70 ? -2.558 18.948 -12.389 1.00 93.06 70 LEU A C 1
ATOM 581 O O . LEU A 1 70 ? -2.258 19.415 -11.284 1.00 93.06 70 LEU A O 1
ATOM 585 N N . ASN A 1 71 ? -1.966 19.327 -13.525 1.00 95.56 71 ASN A N 1
ATOM 586 C CA . ASN A 1 71 ? -0.839 20.247 -13.624 1.00 95.56 71 ASN A CA 1
ATOM 587 C C . ASN A 1 71 ? 0.316 19.850 -12.680 1.00 95.56 71 ASN A C 1
ATOM 589 O O . ASN A 1 71 ? 0.824 20.652 -11.893 1.00 95.56 71 ASN A O 1
ATOM 593 N N . ILE A 1 72 ? 0.689 18.569 -12.719 1.00 95.62 72 ILE A N 1
ATOM 594 C CA . ILE A 1 72 ? 1.814 17.992 -11.972 1.00 95.62 72 ILE A CA 1
ATOM 595 C C . ILE A 1 72 ? 2.807 17.345 -12.940 1.00 95.62 72 ILE A C 1
ATOM 597 O O . ILE A 1 72 ? 2.474 17.000 -14.072 1.00 95.62 72 ILE A O 1
ATOM 601 N N . SER A 1 73 ? 4.057 17.156 -12.513 1.00 95.44 73 SER A N 1
ATOM 602 C CA . SER A 1 73 ? 5.041 16.482 -13.364 1.00 95.44 73 SER A CA 1
ATOM 603 C C . SER A 1 73 ? 4.686 15.001 -13.552 1.00 95.44 73 SER A C 1
ATOM 605 O O . SER A 1 73 ? 4.169 14.347 -12.645 1.00 95.44 73 SER A O 1
ATOM 607 N N . LYS A 1 74 ? 5.018 14.431 -14.719 1.00 92.81 74 LYS A N 1
ATOM 608 C CA . LYS A 1 74 ? 4.794 12.998 -15.011 1.00 92.81 74 LYS A CA 1
ATOM 609 C C . LYS A 1 74 ? 5.456 12.084 -13.973 1.00 92.81 74 LYS A C 1
ATOM 611 O O . LYS A 1 74 ? 4.877 11.076 -13.579 1.00 92.81 74 LYS A O 1
ATOM 616 N N . GLY A 1 75 ? 6.652 12.456 -13.508 1.00 91.38 75 GLY A N 1
ATOM 617 C CA . GLY A 1 75 ? 7.366 11.734 -12.453 1.00 91.38 75 GLY A CA 1
ATOM 618 C C . GLY A 1 75 ? 6.642 11.793 -11.107 1.00 91.38 75 GLY A C 1
ATOM 619 O O . GLY A 1 75 ? 6.541 10.771 -10.434 1.00 91.38 75 GLY A O 1
ATOM 620 N N . ALA A 1 76 ? 6.078 12.951 -10.744 1.00 92.75 76 ALA A N 1
ATOM 621 C CA . ALA A 1 76 ? 5.272 13.088 -9.532 1.00 92.75 76 ALA A CA 1
ATOM 622 C C . ALA A 1 76 ? 3.982 12.262 -9.616 1.00 92.75 76 ALA A C 1
ATOM 624 O O . ALA A 1 76 ? 3.683 11.540 -8.673 1.00 92.75 76 ALA A O 1
ATOM 625 N N . ALA A 1 77 ? 3.275 12.295 -10.750 1.00 93.44 77 ALA A N 1
ATOM 626 C CA . ALA A 1 77 ? 2.088 11.468 -10.973 1.00 93.44 77 ALA A CA 1
ATOM 627 C C . ALA A 1 77 ? 2.413 9.966 -10.885 1.00 93.44 77 ALA A C 1
ATOM 629 O O . ALA A 1 77 ? 1.735 9.225 -10.182 1.00 93.44 77 ALA A O 1
ATOM 630 N N . SER A 1 78 ? 3.495 9.514 -11.528 1.00 91.81 78 SER A N 1
ATOM 631 C CA . SER A 1 78 ? 3.919 8.108 -11.476 1.00 91.81 78 SER A CA 1
ATOM 632 C C . SER A 1 78 ? 4.307 7.668 -10.061 1.00 91.81 78 SER A C 1
ATOM 634 O O . SER A 1 78 ? 3.890 6.603 -9.607 1.00 91.81 78 SER A O 1
ATOM 636 N N . LYS A 1 79 ? 5.073 8.497 -9.341 1.00 93.56 79 LYS A N 1
ATOM 637 C CA . LYS A 1 79 ? 5.460 8.223 -7.952 1.00 93.56 79 LYS A CA 1
ATOM 638 C C . LYS A 1 79 ? 4.242 8.196 -7.029 1.00 93.56 79 LYS A C 1
ATOM 640 O O . LYS A 1 79 ? 4.169 7.320 -6.174 1.00 93.56 79 LYS A O 1
ATOM 645 N N . ALA A 1 80 ? 3.292 9.104 -7.241 1.00 94.00 80 ALA A N 1
ATOM 646 C CA . ALA A 1 80 ? 2.044 9.160 -6.498 1.00 94.00 80 ALA A CA 1
ATOM 647 C C . ALA A 1 80 ? 1.201 7.898 -6.699 1.00 94.00 80 ALA A C 1
ATOM 649 O O . ALA A 1 80 ? 0.832 7.270 -5.717 1.00 94.00 80 ALA A O 1
ATOM 650 N N . VAL A 1 81 ? 0.970 7.476 -7.948 1.00 92.56 81 VAL A N 1
ATOM 651 C CA . VAL A 1 81 ? 0.240 6.231 -8.255 1.00 92.56 81 VAL A CA 1
ATOM 652 C C . VAL A 1 81 ? 0.901 5.036 -7.568 1.00 92.56 81 VAL A C 1
ATOM 654 O O . VAL A 1 81 ? 0.230 4.291 -6.866 1.00 92.56 81 VAL A O 1
ATOM 657 N N . LYS A 1 82 ? 2.231 4.899 -7.672 1.00 92.56 82 LYS A N 1
ATOM 658 C CA . LYS A 1 82 ? 2.955 3.838 -6.957 1.00 92.56 82 LYS A CA 1
ATOM 659 C C . LYS A 1 82 ? 2.745 3.931 -5.449 1.00 92.56 82 LYS A C 1
ATOM 661 O O . LYS A 1 82 ? 2.447 2.929 -4.819 1.00 92.56 82 LYS A O 1
ATOM 666 N N . LYS A 1 83 ? 2.886 5.114 -4.848 1.00 92.50 83 LYS A N 1
ATOM 667 C CA . LYS A 1 83 ? 2.720 5.274 -3.399 1.00 92.50 83 LYS A CA 1
ATOM 668 C C . LYS A 1 83 ? 1.306 4.911 -2.942 1.00 92.50 83 LYS A C 1
ATOM 670 O O . LYS A 1 83 ? 1.177 4.226 -1.935 1.00 92.50 83 LYS A O 1
ATOM 675 N N . LEU A 1 84 ? 0.280 5.338 -3.674 1.00 91.38 84 LEU A N 1
ATOM 676 C CA . LEU A 1 84 ? -1.118 5.020 -3.377 1.00 91.38 84 LEU A CA 1
ATOM 677 C C . LEU A 1 84 ? -1.388 3.511 -3.454 1.00 91.38 84 LEU A C 1
ATOM 679 O O . LEU A 1 84 ? -2.095 2.988 -2.597 1.00 91.38 84 LEU A O 1
ATOM 683 N N . ASP A 1 85 ? -0.770 2.824 -4.415 1.00 90.19 85 ASP A N 1
ATOM 684 C CA . ASP A 1 85 ? -0.815 1.363 -4.550 1.00 90.19 85 ASP A CA 1
ATOM 685 C C . ASP A 1 85 ? -0.151 0.659 -3.352 1.00 90.19 85 ASP A C 1
ATOM 687 O O . ASP A 1 85 ? -0.741 -0.215 -2.725 1.00 90.19 85 ASP A O 1
ATOM 691 N N . HIS A 1 86 ? 1.016 1.139 -2.904 1.00 87.81 86 HIS A N 1
ATOM 692 C CA . HIS A 1 86 ? 1.702 0.582 -1.725 1.00 87.81 86 HIS A CA 1
ATOM 693 C C . HIS A 1 86 ? 0.931 0.796 -0.415 1.00 87.81 86 HIS A C 1
ATOM 695 O O . HIS A 1 86 ? 1.065 0.007 0.518 1.00 87.81 86 HIS A O 1
ATOM 701 N N . VAL A 1 87 ? 0.173 1.892 -0.312 1.00 86.81 87 VAL A N 1
ATOM 702 C CA . VAL A 1 87 ? -0.684 2.179 0.851 1.00 86.81 87 VAL A CA 1
ATOM 703 C C . VAL A 1 87 ? -2.005 1.395 0.766 1.00 86.81 87 VAL A C 1
ATOM 705 O O . VAL A 1 87 ? -2.707 1.289 1.766 1.00 86.81 87 VAL A O 1
ATOM 708 N N . GLY A 1 88 ? -2.326 0.799 -0.388 1.00 84.00 88 GLY A N 1
ATOM 709 C CA . GLY A 1 88 ? -3.560 0.043 -0.608 1.00 84.00 88 GLY A CA 1
ATOM 710 C C . GLY A 1 88 ? -4.790 0.925 -0.832 1.00 84.00 88 GLY A C 1
ATOM 711 O O . GLY A 1 88 ? -5.911 0.479 -0.613 1.00 84.00 88 GLY A O 1
ATOM 712 N N . LEU A 1 89 ? -4.595 2.185 -1.237 1.00 83.62 89 LEU A N 1
ATOM 713 C CA . LEU A 1 89 ? -5.694 3.100 -1.574 1.00 83.62 89 LEU A CA 1
ATOM 714 C C . LEU A 1 89 ? -6.188 2.919 -3.012 1.00 83.62 89 LEU A C 1
ATOM 716 O O . LEU A 1 89 ? -7.302 3.332 -3.327 1.00 83.62 89 LEU A O 1
ATOM 720 N N . ILE A 1 90 ? -5.351 2.344 -3.876 1.00 86.31 90 ILE A N 1
ATOM 721 C CA . ILE A 1 90 ? -5.675 1.963 -5.252 1.00 86.31 90 ILE A CA 1
ATOM 722 C C . ILE A 1 90 ? -5.000 0.625 -5.564 1.00 86.31 90 ILE A C 1
ATOM 724 O O . ILE A 1 90 ? -4.028 0.273 -4.904 1.00 86.31 90 ILE A O 1
ATOM 728 N N . GLU A 1 91 ? -5.476 -0.077 -6.588 1.00 80.75 91 GLU A N 1
ATOM 729 C CA . GLU A 1 91 ? -4.779 -1.222 -7.180 1.00 80.75 91 GLU A CA 1
ATOM 730 C C . GLU A 1 91 ? -4.308 -0.821 -8.583 1.00 80.75 91 GLU A C 1
ATOM 732 O O . GLU A 1 91 ? -5.117 -0.614 -9.491 1.00 80.75 91 GLU A O 1
ATOM 737 N N . ALA A 1 92 ? -2.998 -0.643 -8.762 1.00 79.38 92 ALA A N 1
ATOM 738 C CA . ALA A 1 92 ? -2.433 -0.195 -10.031 1.00 79.38 92 ALA A CA 1
ATOM 739 C C . ALA A 1 92 ? -1.886 -1.375 -10.849 1.00 79.38 92 ALA A C 1
ATOM 741 O O . ALA A 1 92 ? -0.875 -1.978 -10.499 1.00 79.38 92 ALA A O 1
ATOM 742 N N . GLN A 1 93 ? -2.498 -1.655 -12.003 1.00 76.25 93 GLN A N 1
ATOM 743 C CA . GLN A 1 93 ? -2.008 -2.667 -12.946 1.00 76.25 93 GLN A CA 1
ATOM 744 C C . GLN A 1 93 ? -1.317 -2.023 -14.157 1.00 76.25 93 GLN A C 1
ATOM 746 O O . GLN A 1 93 ? -1.771 -1.021 -14.715 1.00 76.25 93 GLN A O 1
ATOM 751 N N . ILE A 1 94 ? -0.198 -2.605 -14.596 1.00 70.50 94 ILE A N 1
ATOM 752 C CA . ILE A 1 94 ? 0.522 -2.146 -15.791 1.00 70.50 94 ILE A CA 1
ATOM 753 C C . ILE A 1 94 ? -0.207 -2.678 -17.034 1.00 70.50 94 ILE A C 1
ATOM 755 O O . ILE A 1 94 ? -0.030 -3.832 -17.408 1.00 70.50 94 ILE A O 1
ATOM 759 N N . SER A 1 95 ? -1.011 -1.833 -17.691 1.00 63.28 95 SER A N 1
ATOM 760 C CA . SER A 1 95 ? -1.811 -2.223 -18.872 1.00 63.28 95 SER A CA 1
ATOM 761 C C . SER A 1 95 ? -1.005 -2.272 -20.188 1.00 63.28 95 SER A C 1
ATOM 763 O O . SER A 1 95 ? -1.207 -3.171 -21.003 1.00 63.28 95 SER A O 1
ATOM 765 N N . LYS A 1 96 ? -0.052 -1.351 -20.431 1.00 60.25 96 LYS A N 1
ATOM 766 C CA . LYS A 1 96 ? 0.694 -1.291 -21.711 1.00 60.25 96 LYS A CA 1
ATOM 767 C C . LYS A 1 96 ? 2.170 -0.943 -21.544 1.00 60.25 96 LYS A C 1
ATOM 769 O O . LYS A 1 96 ? 2.512 0.157 -21.119 1.00 60.25 96 LYS A O 1
ATOM 774 N N . VAL A 1 97 ? 3.037 -1.837 -22.020 1.00 49.28 97 VAL A N 1
ATOM 775 C CA . VAL A 1 97 ? 4.465 -1.573 -22.244 1.00 49.28 97 VAL A CA 1
ATOM 776 C C . VAL A 1 97 ? 4.731 -1.626 -23.751 1.00 49.28 97 VAL A C 1
ATOM 778 O O . VAL A 1 97 ? 4.508 -2.650 -24.389 1.00 49.28 97 VAL A O 1
ATOM 781 N N . ARG A 1 98 ? 5.187 -0.517 -24.347 1.00 43.78 98 ARG A N 1
ATOM 782 C CA . ARG A 1 98 ? 5.695 -0.500 -25.730 1.00 43.78 98 ARG A CA 1
ATOM 783 C C . ARG A 1 98 ? 7.213 -0.426 -25.686 1.00 43.78 98 ARG A C 1
ATOM 785 O O . ARG A 1 98 ? 7.763 0.618 -25.350 1.00 43.78 98 ARG A O 1
ATOM 792 N N . ILE A 1 99 ? 7.867 -1.530 -26.030 1.00 55.59 99 ILE A N 1
ATOM 793 C CA . ILE A 1 99 ? 9.325 -1.631 -26.100 1.00 55.59 99 ILE A CA 1
ATOM 794 C C . ILE A 1 99 ? 9.713 -1.611 -27.575 1.00 55.59 99 ILE A C 1
ATOM 796 O O . ILE A 1 99 ? 9.272 -2.457 -28.348 1.00 55.59 99 ILE A O 1
ATOM 800 N N . LYS A 1 100 ? 10.521 -0.628 -27.971 1.00 63.69 100 LYS A N 1
ATOM 801 C CA . LYS A 1 100 ? 11.187 -0.596 -29.273 1.00 63.69 100 LYS A CA 1
ATOM 802 C C . LYS A 1 100 ? 12.680 -0.494 -29.002 1.00 63.69 100 LYS A C 1
ATOM 804 O O . LYS A 1 100 ? 13.140 0.533 -28.515 1.00 63.69 100 LYS A O 1
ATOM 809 N N . ILE A 1 101 ? 13.409 -1.566 -29.289 1.00 63.91 101 ILE A N 1
ATOM 810 C CA . ILE A 1 101 ? 14.870 -1.555 -29.272 1.00 63.91 101 ILE A CA 1
ATOM 811 C C . ILE A 1 101 ? 15.307 -0.947 -30.603 1.00 63.91 101 ILE A C 1
ATOM 813 O O . ILE A 1 101 ? 15.026 -1.501 -31.665 1.00 63.91 101 ILE A O 1
ATOM 817 N N . THR A 1 102 ? 15.931 0.224 -30.550 1.00 56.91 102 THR A N 1
ATOM 818 C CA . THR A 1 102 ? 16.611 0.834 -31.696 1.00 56.91 10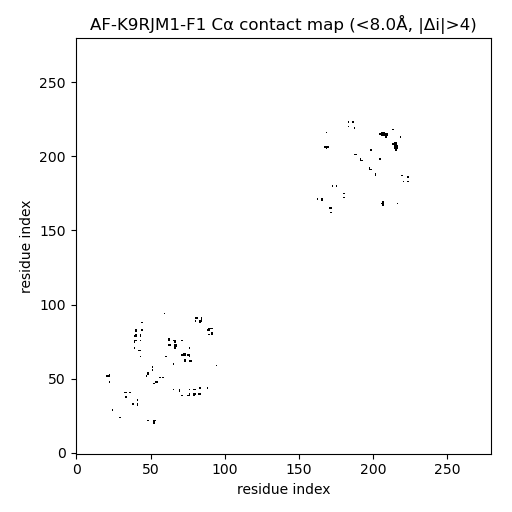2 THR A CA 1
ATOM 819 C C . THR A 1 102 ? 18.095 0.582 -31.506 1.00 56.91 102 THR A C 1
ATOM 821 O O . THR A 1 102 ? 18.763 1.302 -30.772 1.00 56.91 102 THR A O 1
ATOM 824 N N . THR A 1 103 ? 18.596 -0.493 -32.107 1.00 60.19 103 THR A N 1
ATOM 825 C CA . THR A 1 103 ? 20.020 -0.626 -32.397 1.00 60.19 103 THR A CA 1
ATOM 826 C C . THR A 1 103 ? 20.307 0.302 -33.566 1.00 60.19 103 THR A C 1
ATOM 828 O O . THR A 1 103 ? 19.918 0.023 -34.701 1.00 60.19 103 THR A O 1
ATOM 831 N N . ASP A 1 104 ? 20.920 1.450 -33.283 1.00 57.59 104 ASP A N 1
ATOM 832 C CA . ASP A 1 104 ? 21.442 2.287 -34.351 1.00 57.59 104 ASP A CA 1
ATOM 833 C C . ASP A 1 104 ? 22.499 1.483 -35.105 1.00 57.59 104 ASP A C 1
ATOM 835 O O . ASP A 1 104 ? 23.427 0.909 -34.530 1.00 57.59 104 ASP A O 1
ATOM 839 N N . GLN A 1 105 ? 22.294 1.405 -36.415 1.00 52.03 105 GLN A N 1
ATOM 840 C CA . GLN A 1 105 ? 23.272 0.913 -37.364 1.00 52.03 105 GLN A CA 1
ATOM 841 C C . GLN A 1 105 ? 24.566 1.692 -37.130 1.00 52.03 105 GLN A C 1
ATOM 843 O O . GLN A 1 105 ? 24.606 2.906 -37.341 1.00 52.03 105 GLN A O 1
ATOM 848 N N . TYR A 1 106 ? 25.596 0.981 -36.673 1.00 45.75 106 TYR A N 1
ATOM 849 C CA . TYR A 1 106 ? 26.977 1.440 -36.637 1.00 45.75 106 TYR A CA 1
ATOM 850 C C . TYR A 1 106 ? 27.308 2.054 -38.004 1.00 45.75 106 TYR A C 1
ATOM 852 O O . TYR A 1 106 ? 27.463 1.350 -39.000 1.00 45.75 106 TYR A O 1
ATOM 860 N N . LYS A 1 107 ? 27.361 3.385 -38.074 1.00 49.09 107 LYS A N 1
ATOM 861 C CA . LYS A 1 107 ? 28.153 4.057 -39.095 1.00 49.09 107 LYS A CA 1
ATOM 862 C C . LYS A 1 107 ? 29.549 4.144 -38.518 1.00 49.09 107 LYS A C 1
ATOM 864 O O . LYS A 1 107 ? 29.770 4.897 -37.571 1.00 49.09 107 LYS A O 1
ATOM 869 N N . ASP A 1 108 ? 30.439 3.336 -39.081 1.00 51.28 108 ASP A N 1
ATOM 870 C CA . ASP A 1 108 ? 31.878 3.433 -38.892 1.00 51.28 108 ASP A CA 1
ATOM 871 C C . ASP A 1 108 ? 32.305 4.901 -38.885 1.00 51.28 108 ASP A C 1
ATOM 873 O O . ASP A 1 108 ? 32.278 5.597 -39.898 1.00 51.28 108 ASP A O 1
ATOM 877 N N . THR A 1 109 ? 32.674 5.374 -37.704 1.00 44.94 109 THR A N 1
ATOM 878 C CA . THR A 1 109 ? 33.562 6.516 -37.546 1.00 44.94 109 THR A CA 1
ATOM 879 C C . THR A 1 109 ? 34.549 6.117 -36.465 1.00 44.94 109 THR A C 1
ATOM 881 O O . THR A 1 109 ? 34.248 6.150 -35.279 1.00 44.94 109 THR A O 1
ATOM 884 N N . GLU A 1 110 ? 35.669 5.585 -36.951 1.00 46.25 110 GLU A N 1
ATOM 885 C CA . GLU A 1 110 ? 37.016 5.631 -36.384 1.00 46.25 110 GLU A CA 1
ATOM 886 C C . GLU A 1 110 ? 37.108 5.828 -34.862 1.00 46.25 110 GLU A C 1
ATOM 888 O O . GLU A 1 110 ? 36.909 6.916 -34.322 1.00 46.25 110 GLU A O 1
ATOM 893 N N . PHE A 1 111 ? 37.520 4.764 -34.171 1.00 41.69 111 PHE A N 1
ATOM 894 C CA . PHE A 1 111 ? 38.027 4.852 -32.807 1.00 41.69 111 PHE A CA 1
ATOM 895 C C . PHE A 1 111 ? 39.190 5.859 -32.744 1.00 41.69 111 PHE A C 1
ATOM 897 O O . PHE A 1 111 ? 40.153 5.700 -33.501 1.00 41.69 111 PHE A O 1
ATOM 904 N N . PRO A 1 112 ? 39.187 6.846 -31.827 1.00 44.44 112 PRO A N 1
ATOM 905 C CA . PRO A 1 112 ? 40.380 7.636 -31.583 1.00 44.44 112 PRO A CA 1
ATOM 906 C C . PRO A 1 112 ? 41.437 6.737 -30.935 1.00 44.44 112 PRO A C 1
ATOM 908 O O . PRO A 1 112 ? 41.377 6.388 -29.755 1.00 44.44 112 PRO A O 1
ATOM 911 N N . ILE A 1 113 ? 42.423 6.355 -31.743 1.00 52.16 113 ILE A N 1
ATOM 912 C CA . ILE A 1 113 ? 43.701 5.826 -31.284 1.00 52.16 113 ILE A CA 1
ATOM 913 C C . ILE A 1 113 ? 44.391 6.950 -30.509 1.00 52.16 113 ILE A C 1
ATOM 915 O O . ILE A 1 113 ? 44.822 7.944 -31.089 1.00 52.16 113 ILE A O 1
ATOM 919 N N . GLY A 1 114 ? 44.501 6.775 -29.193 1.00 45.62 114 GLY A N 1
ATOM 920 C CA . GLY A 1 114 ? 45.366 7.587 -28.343 1.00 45.62 114 GLY A CA 1
ATOM 921 C C . GLY A 1 114 ? 44.639 8.255 -27.186 1.00 45.62 114 GLY A C 1
ATOM 922 O O . GLY A 1 114 ? 44.363 9.448 -27.234 1.00 45.62 114 GLY A O 1
ATOM 923 N N . ASN A 1 115 ? 44.437 7.515 -26.094 1.00 41.19 115 ASN A N 1
ATOM 924 C CA . ASN A 1 115 ? 44.368 8.141 -24.780 1.00 41.19 115 ASN A CA 1
ATOM 925 C C . ASN A 1 115 ? 45.556 7.641 -23.954 1.00 41.19 115 ASN A C 1
ATOM 927 O O . ASN A 1 115 ? 45.629 6.484 -23.548 1.00 41.19 115 ASN A O 1
ATOM 931 N N . ASN A 1 116 ? 46.537 8.527 -23.816 1.00 44.06 116 ASN A N 1
ATOM 932 C CA . ASN A 1 116 ? 47.765 8.332 -23.067 1.00 44.06 116 ASN A CA 1
ATOM 933 C C . ASN A 1 116 ? 47.418 8.313 -21.569 1.00 44.06 116 ASN A C 1
ATOM 935 O O . ASN A 1 116 ? 46.927 9.305 -21.028 1.00 44.06 116 ASN A O 1
ATOM 939 N N . VAL A 1 117 ? 47.618 7.169 -20.914 1.00 41.09 117 VAL A N 1
ATOM 940 C CA . VAL A 1 117 ? 47.409 7.006 -19.472 1.00 41.09 117 VAL A CA 1
ATOM 941 C C . VAL A 1 117 ? 48.564 7.700 -18.748 1.00 41.09 117 VAL A C 1
ATOM 943 O O . VAL A 1 117 ? 49.645 7.139 -18.594 1.00 41.09 117 VAL A O 1
ATOM 946 N N . SER A 1 118 ? 48.343 8.939 -18.310 1.00 36.09 118 SER A N 1
ATOM 947 C CA . SER A 1 118 ? 49.234 9.605 -17.359 1.00 36.09 118 SER A CA 1
ATOM 948 C C . SER A 1 118 ? 48.985 9.027 -15.966 1.00 36.09 118 SER A C 1
ATOM 950 O O . SER A 1 118 ? 47.947 9.284 -15.355 1.00 36.09 118 SER A O 1
ATOM 952 N N . TYR A 1 119 ? 49.927 8.227 -15.469 1.00 38.34 119 TYR A N 1
ATOM 953 C CA . TYR A 1 119 ? 49.987 7.853 -14.061 1.00 38.34 119 TYR A CA 1
ATOM 954 C C . TYR A 1 119 ? 50.447 9.071 -13.254 1.00 38.34 119 TYR A C 1
ATOM 956 O O . TYR A 1 119 ? 51.621 9.436 -13.287 1.00 38.34 119 TYR A O 1
ATOM 964 N N . SER A 1 120 ? 49.542 9.701 -12.509 1.00 38.34 120 SER A N 1
ATOM 965 C CA . SER A 1 120 ? 49.930 10.555 -11.388 1.00 38.34 120 SER A CA 1
ATOM 966 C C . SER A 1 120 ? 50.063 9.697 -10.127 1.00 38.34 120 SER A C 1
ATOM 968 O O . SER A 1 120 ? 49.081 9.229 -9.555 1.00 38.34 120 SER A O 1
ATOM 970 N N . GLU A 1 121 ? 51.308 9.481 -9.703 1.00 44.81 121 GLU A N 1
ATOM 971 C CA . GLU A 1 121 ? 51.667 8.937 -8.391 1.00 44.81 121 GLU A CA 1
ATOM 972 C C . GLU A 1 121 ? 51.066 9.778 -7.248 1.00 44.81 121 GLU A C 1
ATOM 974 O O . GLU A 1 121 ? 51.285 10.995 -7.197 1.00 44.81 121 GLU A O 1
ATOM 979 N N . PRO A 1 122 ? 50.424 9.160 -6.243 1.00 37.25 122 PRO A N 1
ATOM 980 C CA . PRO A 1 122 ? 50.311 9.748 -4.918 1.00 37.25 122 PRO A CA 1
ATOM 981 C C . PRO A 1 122 ? 51.649 9.569 -4.189 1.00 37.25 122 PRO A C 1
ATOM 983 O O . PRO A 1 122 ? 51.998 8.478 -3.740 1.00 37.25 122 PRO A O 1
ATOM 986 N N . ARG A 1 123 ? 52.413 10.658 -4.066 1.00 34.81 123 ARG A N 1
ATOM 987 C CA . ARG A 1 123 ? 53.587 10.727 -3.188 1.00 34.81 123 ARG A CA 1
ATOM 988 C C . ARG A 1 123 ? 53.142 10.618 -1.727 1.00 34.81 123 ARG A C 1
ATOM 990 O O . ARG A 1 123 ? 52.561 11.563 -1.201 1.00 34.81 123 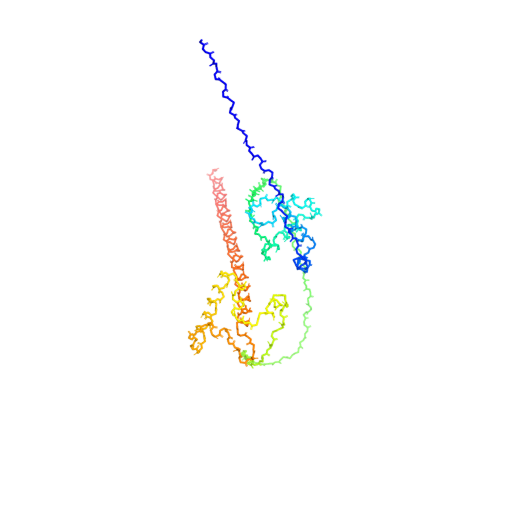ARG A O 1
ATOM 997 N N . PHE A 1 124 ? 53.498 9.527 -1.055 1.00 34.72 124 PHE A N 1
ATOM 998 C CA . PHE A 1 124 ? 53.667 9.511 0.400 1.00 34.72 124 PHE A CA 1
ATOM 999 C C . PHE A 1 124 ? 55.158 9.313 0.726 1.00 34.72 124 PHE A C 1
ATOM 1001 O O . PHE A 1 124 ? 55.801 8.487 0.075 1.00 34.72 124 PHE A O 1
ATOM 1008 N N . PRO A 1 125 ? 55.746 10.067 1.677 1.00 37.59 125 PRO A N 1
ATOM 1009 C CA . PRO A 1 125 ? 57.172 9.975 1.977 1.00 37.59 125 PRO A CA 1
ATOM 1010 C C . PRO A 1 125 ? 57.513 8.679 2.725 1.00 37.59 125 PRO A C 1
ATOM 1012 O O . PRO A 1 125 ? 56.848 8.311 3.692 1.00 37.59 125 PRO A O 1
ATOM 1015 N N . ILE A 1 126 ? 58.589 8.029 2.285 1.00 33.50 126 ILE A N 1
ATOM 1016 C CA . ILE A 1 126 ? 59.251 6.887 2.927 1.00 33.50 126 ILE A CA 1
ATOM 1017 C C . ILE A 1 126 ? 60.200 7.371 4.039 1.00 33.50 126 ILE A C 1
ATOM 1019 O O . ILE A 1 126 ? 61.003 8.271 3.802 1.00 33.50 126 ILE A O 1
ATOM 1023 N N . GLY A 1 127 ? 60.182 6.664 5.180 1.00 27.70 127 GLY A N 1
ATOM 1024 C CA . GLY A 1 127 ? 61.285 6.538 6.154 1.00 27.70 127 GLY A CA 1
ATOM 1025 C C . GLY A 1 127 ? 61.310 7.615 7.248 1.00 27.70 127 GLY A C 1
ATOM 1026 O O . GLY A 1 127 ? 61.178 8.792 6.957 1.00 27.70 127 GLY A O 1
ATOM 1027 N N . ASN A 1 128 ? 61.539 7.318 8.532 1.00 36.25 128 ASN A N 1
ATOM 1028 C CA . ASN A 1 128 ? 62.428 6.293 9.091 1.00 36.25 128 ASN A CA 1
ATOM 1029 C C . ASN A 1 128 ? 62.114 6.057 10.610 1.00 36.25 128 ASN A C 1
ATOM 1031 O O . ASN A 1 128 ? 61.108 6.581 11.084 1.00 36.25 128 ASN A O 1
ATOM 1035 N N . PRO A 1 129 ? 62.879 5.260 11.392 1.00 51.56 129 PRO A N 1
ATOM 1036 C CA . PRO A 1 129 ? 62.373 4.062 12.064 1.00 51.56 129 PRO A CA 1
ATOM 1037 C C . PRO A 1 129 ? 62.498 4.116 13.601 1.00 51.56 129 PRO A C 1
ATOM 1039 O O . PRO A 1 129 ? 63.411 4.731 14.149 1.00 51.56 129 PRO A O 1
ATOM 1042 N N . SER A 1 130 ? 61.662 3.374 14.326 1.00 32.06 130 SER A N 1
ATOM 1043 C CA . SER A 1 130 ? 62.009 2.993 15.699 1.00 32.06 130 SER A CA 1
ATOM 1044 C C . SER A 1 130 ? 61.249 1.753 16.158 1.00 32.06 130 SER A C 1
ATOM 1046 O O . SER A 1 130 ? 60.034 1.805 16.308 1.00 32.06 130 SER A O 1
ATOM 1048 N N . PHE A 1 131 ? 62.042 0.720 16.459 1.00 27.16 131 PHE A N 1
ATOM 1049 C CA . PHE A 1 131 ? 61.851 -0.251 17.543 1.00 27.16 131 PHE A CA 1
ATOM 1050 C C . PHE A 1 131 ? 60.696 -1.265 17.376 1.00 27.16 131 PHE A C 1
ATOM 1052 O O . PHE A 1 131 ? 59.532 -0.896 17.405 1.00 27.16 131 PHE A O 1
ATOM 1059 N N . VAL A 1 132 ? 60.967 -2.505 16.943 1.00 34.16 132 VAL A N 1
ATOM 1060 C CA . VAL A 1 132 ? 61.483 -3.680 17.697 1.00 34.16 132 VAL A CA 1
ATOM 1061 C C . VAL A 1 132 ? 60.443 -4.272 18.655 1.00 34.16 132 VAL A C 1
ATOM 1063 O O . VAL A 1 132 ? 59.869 -3.549 19.460 1.00 34.16 132 VAL A O 1
ATOM 1066 N N . GLU A 1 133 ? 60.324 -5.605 18.551 1.00 32.47 133 GLU A N 1
ATOM 1067 C CA . GLU A 1 133 ? 59.660 -6.553 19.459 1.00 32.47 133 GLU A CA 1
ATOM 1068 C C . GLU A 1 133 ? 58.130 -6.547 19.453 1.00 32.47 133 GLU A C 1
ATOM 1070 O O . GLU A 1 133 ? 57.477 -5.518 19.383 1.00 32.47 133 GLU A O 1
ATOM 1075 N N . GLU A 1 134 ? 57.424 -7.657 19.586 1.00 30.34 134 GLU A N 1
ATOM 1076 C CA . GLU A 1 134 ? 57.654 -9.095 19.465 1.00 30.34 134 GLU A CA 1
ATOM 1077 C C . GLU A 1 134 ? 56.269 -9.677 19.815 1.00 30.34 134 GLU A C 1
ATOM 1079 O O . GLU A 1 134 ? 55.512 -9.096 20.593 1.00 30.34 134 GLU A O 1
ATOM 1084 N N . THR A 1 135 ? 55.993 -10.882 19.337 1.00 32.31 135 THR A N 1
ATOM 1085 C CA . THR A 1 135 ? 55.017 -11.818 19.920 1.00 32.31 135 THR A CA 1
ATOM 1086 C C . THR A 1 135 ? 53.505 -11.657 19.682 1.00 32.31 135 THR A C 1
ATOM 1088 O O . THR A 1 135 ? 52.855 -10.654 19.950 1.00 32.31 135 THR A O 1
ATOM 1091 N N . GLU A 1 136 ? 52.975 -12.830 19.326 1.00 29.48 136 GLU A N 1
ATOM 1092 C CA . GLU A 1 136 ? 51.694 -13.423 19.715 1.00 29.48 136 GLU A CA 1
ATOM 1093 C C . GLU A 1 136 ? 50.433 -13.163 18.877 1.00 29.48 136 GLU A C 1
ATOM 1095 O O . GLU A 1 136 ? 49.580 -12.314 19.126 1.00 29.48 136 GLU A O 1
ATOM 1100 N N . VAL A 1 137 ? 50.261 -14.088 17.926 1.00 39.44 137 VAL A N 1
ATOM 1101 C CA . VAL A 1 137 ? 48.971 -14.583 17.448 1.00 39.44 137 VAL A CA 1
ATOM 1102 C C . VAL A 1 137 ? 48.108 -14.983 18.651 1.00 39.44 137 VAL A C 1
ATOM 1104 O O . VAL A 1 137 ? 48.359 -15.999 19.295 1.00 39.44 137 VAL A O 1
ATOM 1107 N N . SER A 1 138 ? 47.049 -14.221 18.923 1.00 30.84 138 SER A N 1
ATOM 1108 C CA . SER A 1 138 ? 46.001 -14.610 19.867 1.00 30.84 138 SER A CA 1
ATOM 1109 C C . SER A 1 138 ? 44.633 -14.517 19.199 1.00 30.84 138 SER A C 1
ATOM 1111 O O . SER A 1 138 ? 44.121 -13.438 18.896 1.00 30.84 138 SER A O 1
ATOM 1113 N N . TYR A 1 139 ? 44.034 -15.683 18.959 1.00 31.27 139 TYR A N 1
ATOM 1114 C CA . TYR A 1 139 ? 42.648 -15.827 18.534 1.00 31.27 139 TYR A CA 1
ATOM 1115 C C . TYR A 1 139 ? 41.718 -15.337 19.652 1.00 31.27 139 TYR A C 1
ATOM 11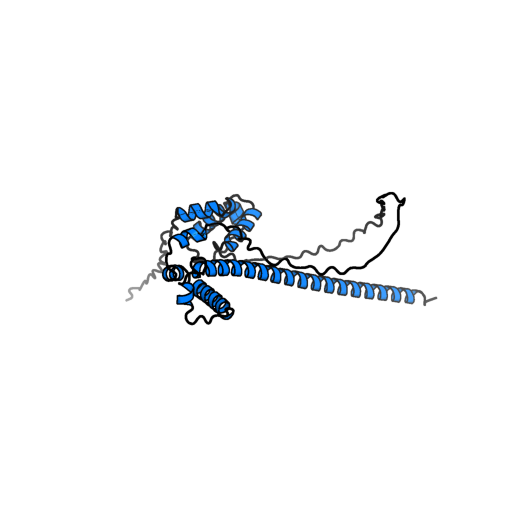17 O O . TYR A 1 139 ? 41.379 -16.092 20.565 1.00 31.27 139 TYR A O 1
ATOM 1125 N N . ARG A 1 140 ? 41.244 -14.087 19.583 1.00 26.72 140 ARG A N 1
ATOM 1126 C CA . ARG A 1 140 ? 40.108 -13.655 20.408 1.00 26.72 140 ARG A CA 1
ATOM 1127 C C . ARG A 1 140 ? 38.785 -14.015 19.741 1.00 26.72 140 ARG A C 1
ATOM 1129 O O . ARG A 1 140 ? 38.276 -13.330 18.863 1.00 26.72 140 ARG A O 1
ATOM 1136 N N . LYS A 1 141 ? 38.224 -15.104 20.255 1.00 36.34 141 LYS A N 1
ATOM 1137 C CA . LYS A 1 141 ? 36.799 -15.447 20.290 1.00 36.34 141 LYS A CA 1
ATOM 1138 C C . LYS A 1 141 ? 35.957 -14.201 20.644 1.00 36.34 141 LYS A C 1
ATOM 1140 O O . LYS A 1 141 ? 36.170 -13.649 21.726 1.00 36.34 141 LYS A O 1
ATOM 1145 N N . PRO A 1 142 ? 34.997 -13.759 19.813 1.00 30.34 142 PRO A N 1
ATOM 1146 C CA . PRO A 1 142 ? 34.036 -12.748 20.237 1.00 30.34 142 PRO A CA 1
ATOM 1147 C C . PRO A 1 142 ? 33.119 -13.355 21.307 1.00 30.34 142 PRO A C 1
ATOM 1149 O O . PRO A 1 142 ? 32.328 -14.258 21.034 1.00 30.34 142 PRO A O 1
ATOM 1152 N N . GLN A 1 143 ? 33.268 -12.901 22.551 1.00 29.20 143 GLN A N 1
ATOM 1153 C CA . GLN A 1 143 ? 32.292 -13.131 23.611 1.00 29.20 143 GLN A CA 1
ATOM 1154 C C . GLN A 1 143 ? 31.072 -12.242 23.358 1.00 29.20 143 GLN A C 1
ATOM 1156 O O . GLN A 1 143 ? 31.187 -11.022 23.278 1.00 29.20 143 GLN A O 1
ATOM 1161 N N . PHE A 1 144 ? 29.904 -12.873 23.263 1.00 30.94 144 PHE A N 1
ATOM 1162 C CA . PHE A 1 144 ? 28.609 -12.212 23.383 1.00 30.94 144 PHE A CA 1
ATOM 1163 C C . PHE A 1 144 ? 28.445 -11.621 24.792 1.00 30.94 144 PHE A C 1
ATOM 1165 O O . PHE A 1 144 ? 28.672 -12.345 25.766 1.00 30.94 144 PHE A O 1
ATOM 1172 N N . PRO A 1 145 ? 27.953 -10.381 24.937 1.00 28.95 145 PRO A N 1
ATOM 1173 C CA . PRO A 1 145 ? 27.265 -9.967 26.144 1.00 28.95 145 PRO A CA 1
ATOM 1174 C C . PRO A 1 145 ? 25.813 -10.452 26.062 1.00 28.95 145 PRO A C 1
ATOM 1176 O O . PRO A 1 145 ? 25.013 -9.983 25.254 1.00 28.95 145 PRO A O 1
ATOM 1179 N N . ILE A 1 146 ? 25.495 -11.425 26.909 1.00 36.31 146 ILE A N 1
ATOM 1180 C CA . ILE A 1 146 ? 24.133 -11.702 27.358 1.00 36.31 146 ILE A CA 1
ATOM 1181 C C . ILE A 1 146 ? 23.684 -10.535 28.242 1.00 36.31 146 ILE A C 1
ATOM 1183 O O . ILE A 1 146 ? 24.404 -10.155 29.162 1.00 36.31 146 ILE A O 1
ATOM 1187 N N . GLY A 1 147 ? 22.467 -10.050 27.993 1.00 27.84 147 GLY A N 1
ATOM 1188 C CA . GLY A 1 147 ? 21.695 -9.229 28.923 1.00 27.84 147 GLY A CA 1
ATOM 1189 C C . GLY A 1 147 ? 21.817 -7.729 28.686 1.00 27.84 147 GLY A C 1
ATOM 1190 O O . GLY A 1 147 ? 22.796 -7.111 29.084 1.00 27.84 147 GLY A O 1
ATOM 1191 N N . ASN A 1 148 ? 20.799 -7.148 28.047 1.00 27.33 148 ASN A N 1
ATOM 1192 C CA . ASN A 1 148 ? 19.903 -6.176 28.677 1.00 27.33 148 ASN A CA 1
ATOM 1193 C C . ASN A 1 148 ? 18.720 -5.914 27.735 1.00 27.33 148 ASN A C 1
ATOM 1195 O O . ASN A 1 148 ? 18.893 -5.657 26.546 1.00 27.33 148 ASN A O 1
ATOM 1199 N N . GLU A 1 149 ? 17.516 -6.029 28.286 1.00 41.91 149 GLU A N 1
ATOM 1200 C CA . GLU A 1 149 ? 16.241 -5.715 27.651 1.00 41.91 149 GLU A CA 1
ATOM 1201 C C . GLU A 1 149 ? 16.231 -4.239 27.222 1.00 41.91 149 GLU A C 1
ATOM 1203 O O . GLU A 1 149 ? 15.940 -3.348 28.016 1.00 41.91 149 GLU A O 1
ATOM 1208 N N . GLN A 1 150 ? 16.580 -3.956 25.966 1.00 32.31 150 GLN A N 1
ATOM 1209 C CA . GLN A 1 150 ? 16.320 -2.651 25.366 1.00 32.31 150 GLN A CA 1
ATOM 1210 C C . GLN A 1 150 ? 14.948 -2.682 24.707 1.00 32.31 150 GLN A C 1
ATOM 1212 O O . GLN A 1 150 ? 14.740 -3.199 23.610 1.00 32.31 150 GLN A O 1
ATOM 1217 N N . GLN A 1 151 ? 14.009 -2.141 25.472 1.00 37.53 151 GLN A N 1
ATOM 1218 C CA . GLN A 1 151 ? 12.709 -1.640 25.068 1.00 37.53 151 GLN A CA 1
ATOM 1219 C C . GLN A 1 151 ? 12.827 -0.919 23.710 1.00 37.53 151 GLN A C 1
ATOM 1221 O O . GLN A 1 151 ? 13.440 0.142 23.610 1.00 37.53 151 GLN A O 1
ATOM 1226 N N . LEU A 1 152 ? 12.284 -1.533 22.655 1.00 35.59 152 LEU A N 1
ATOM 1227 C CA . LEU A 1 152 ? 12.199 -0.935 21.323 1.00 35.59 152 LEU A CA 1
ATOM 1228 C C . LEU A 1 152 ? 11.275 0.289 21.376 1.00 35.59 152 LEU A C 1
ATOM 1230 O O . LEU A 1 152 ? 10.177 0.217 21.933 1.00 35.59 152 LEU A O 1
ATOM 1234 N N . GLU A 1 153 ? 11.740 1.401 20.807 1.00 32.12 153 GLU A N 1
ATOM 1235 C CA . GLU A 1 153 ? 11.010 2.666 20.707 1.00 32.12 153 GLU A CA 1
ATOM 1236 C C . GLU A 1 153 ? 9.599 2.497 20.102 1.00 32.12 153 GLU A C 1
ATOM 1238 O O . GLU A 1 153 ? 9.385 1.626 19.250 1.00 32.12 153 GLU A O 1
ATOM 1243 N N . PRO A 1 154 ? 8.618 3.336 20.492 1.00 35.97 154 PRO A N 1
ATOM 1244 C CA . PRO A 1 154 ? 7.245 3.208 20.023 1.00 35.97 154 PRO A CA 1
ATOM 1245 C C . PRO A 1 154 ? 7.120 3.637 18.551 1.00 35.97 154 PRO A C 1
ATOM 1247 O O . PRO A 1 154 ? 7.302 4.804 18.208 1.00 35.97 154 PRO A O 1
ATOM 1250 N N . LEU A 1 155 ? 6.757 2.687 17.685 1.00 35.41 155 LEU A N 1
ATOM 1251 C CA . LEU A 1 155 ? 6.255 2.932 16.325 1.00 35.41 155 LEU A CA 1
ATOM 1252 C C . LEU A 1 155 ? 4.938 3.753 16.383 1.00 35.41 155 LEU A C 1
ATOM 1254 O O . LEU A 1 155 ? 4.212 3.654 17.375 1.00 35.41 155 LEU A O 1
ATOM 1258 N N . PRO A 1 156 ? 4.587 4.550 15.353 1.00 37.88 156 PRO A N 1
ATOM 1259 C CA . PRO A 1 156 ? 3.599 5.613 15.480 1.00 37.88 156 PRO A CA 1
ATOM 1260 C C . PRO A 1 156 ? 2.164 5.090 15.671 1.00 37.88 156 PRO A C 1
ATOM 1262 O O . PRO A 1 156 ? 1.681 4.211 14.960 1.00 37.88 156 PRO A O 1
ATOM 1265 N N . ASP A 1 157 ? 1.502 5.722 16.638 1.00 38.91 157 ASP A N 1
ATOM 1266 C CA . ASP A 1 157 ? 0.202 5.497 17.299 1.00 38.91 157 ASP A CA 1
ATOM 1267 C C . ASP A 1 157 ? -1.059 5.623 16.400 1.00 38.91 157 ASP A C 1
ATOM 1269 O O . ASP A 1 157 ? -2.136 5.984 16.867 1.00 38.91 157 ASP A O 1
ATOM 1273 N N . GLY A 1 158 ? -0.952 5.376 15.089 1.00 42.50 158 GLY A N 1
ATOM 1274 C CA . GLY A 1 158 ? -2.047 5.608 14.130 1.00 42.50 158 GLY A CA 1
ATOM 1275 C C . GLY A 1 158 ? -3.156 4.551 14.191 1.00 42.50 158 GLY A C 1
ATOM 1276 O O . GLY A 1 158 ? -4.299 4.869 14.509 1.00 42.50 158 GLY A O 1
ATOM 1277 N N . ASP A 1 159 ? -2.793 3.282 13.975 1.00 44.88 159 ASP A N 1
ATOM 1278 C CA . ASP A 1 159 ? -3.714 2.125 14.005 1.00 44.88 159 ASP A CA 1
ATOM 1279 C C . ASP A 1 159 ? -4.121 1.716 15.441 1.00 44.88 159 ASP A C 1
ATOM 1281 O O . ASP A 1 159 ? -5.036 0.913 15.644 1.00 44.88 159 ASP A O 1
ATOM 1285 N N . LEU A 1 160 ? -3.432 2.245 16.461 1.00 44.81 160 LEU A N 1
ATOM 1286 C CA . LEU A 1 160 ? -3.644 1.886 17.868 1.00 44.81 160 LEU A CA 1
ATOM 1287 C C . LEU A 1 160 ? -4.808 2.649 18.515 1.00 44.81 160 LEU A C 1
ATOM 1289 O O . LEU A 1 160 ? -5.393 2.157 19.478 1.00 44.81 160 LEU A O 1
ATOM 1293 N N . ARG A 1 161 ? -5.219 3.805 17.981 1.00 44.28 161 ARG A N 1
ATOM 1294 C CA . ARG A 1 161 ? -6.330 4.589 18.559 1.00 44.28 161 ARG A CA 1
ATOM 1295 C C . ARG A 1 161 ? -7.696 3.948 18.330 1.00 44.28 161 ARG A C 1
ATOM 1297 O O . ARG A 1 161 ? -8.546 3.979 19.218 1.00 44.28 161 ARG A O 1
ATOM 1304 N N . THR A 1 162 ? -7.888 3.281 17.195 1.00 49.03 162 THR A N 1
ATOM 1305 C CA . THR A 1 162 ? -9.051 2.412 16.958 1.00 49.03 162 THR A CA 1
ATOM 1306 C C . THR A 1 162 ? -9.044 1.193 17.884 1.00 49.03 162 THR A C 1
ATOM 1308 O O . THR A 1 162 ? -10.102 0.785 18.357 1.00 49.03 162 THR A O 1
ATOM 1311 N N . LEU A 1 163 ? -7.863 0.667 18.235 1.00 51.12 163 LEU A N 1
ATOM 1312 C CA . LEU A 1 163 ? -7.701 -0.438 19.189 1.00 51.12 163 LEU A CA 1
ATOM 1313 C C . LEU A 1 163 ? -7.928 -0.024 20.651 1.00 51.12 163 LEU A C 1
ATOM 1315 O O . LEU A 1 163 ? -8.443 -0.825 21.422 1.00 51.12 163 LEU A O 1
ATOM 1319 N N . GLN A 1 164 ? -7.642 1.226 21.032 1.00 50.66 164 GLN A N 1
ATOM 1320 C CA . GLN A 1 164 ? -7.889 1.734 22.393 1.00 50.66 164 GLN A CA 1
ATOM 1321 C C . GLN A 1 164 ? -9.375 1.713 22.793 1.00 50.66 164 GLN A C 1
ATOM 1323 O O . GLN A 1 164 ? -9.692 1.652 23.981 1.00 50.66 164 GLN A O 1
ATOM 1328 N N . THR A 1 165 ? -10.291 1.721 21.818 1.00 50.75 165 THR A N 1
ATOM 1329 C CA . THR A 1 165 ? -11.740 1.608 22.072 1.00 50.75 165 THR A CA 1
ATOM 1330 C C . THR A 1 165 ? -12.190 0.144 22.205 1.00 50.75 165 THR A C 1
ATOM 1332 O O . THR A 1 165 ? -13.243 -0.145 22.774 1.00 50.75 165 THR A O 1
ATOM 1335 N N . ILE A 1 166 ? -11.374 -0.801 21.729 1.00 61.31 166 ILE A N 1
ATOM 1336 C CA . ILE A 1 166 ? -11.667 -2.232 21.700 1.00 61.31 166 ILE A CA 1
ATOM 1337 C C . ILE A 1 166 ? -11.166 -2.866 23.001 1.00 61.31 166 ILE A C 1
ATOM 1339 O O . ILE A 1 166 ? -9.988 -3.170 23.175 1.00 61.31 166 ILE A O 1
ATOM 1343 N N . LYS A 1 167 ? -12.083 -3.071 23.952 1.00 70.69 167 LYS A N 1
ATOM 1344 C CA . LYS A 1 167 ? -11.750 -3.617 25.279 1.00 70.69 167 LYS A CA 1
ATOM 1345 C C . LYS A 1 167 ? -11.542 -5.129 25.292 1.00 70.69 167 LYS A C 1
ATOM 1347 O O . LYS A 1 167 ? -10.985 -5.651 26.258 1.00 70.69 167 LYS A O 1
ATOM 1352 N N . THR A 1 168 ? -12.011 -5.849 24.276 1.00 82.56 168 THR A N 1
ATOM 1353 C CA . THR A 1 168 ? -12.072 -7.313 24.309 1.00 82.56 168 THR A CA 1
ATOM 1354 C C . THR A 1 168 ? -11.642 -7.920 22.981 1.00 82.56 168 THR A C 1
ATOM 1356 O O . THR A 1 168 ? -11.943 -7.398 21.912 1.00 82.56 168 THR A O 1
ATOM 1359 N N . TYR A 1 169 ? -10.966 -9.068 23.054 1.00 84.31 169 TYR A N 1
ATOM 1360 C CA . TYR A 1 169 ? -10.530 -9.845 21.890 1.00 84.31 169 TYR A CA 1
ATOM 1361 C C . TYR A 1 169 ? -11.673 -10.143 20.901 1.00 84.31 169 TYR A C 1
ATOM 1363 O O . TYR A 1 169 ? -11.479 -10.058 19.692 1.00 84.31 169 TYR A O 1
ATOM 1371 N N . SER A 1 170 ? -12.880 -10.426 21.408 1.00 85.25 170 SER A N 1
ATOM 1372 C CA . SER A 1 170 ? -14.060 -10.688 20.570 1.00 85.25 170 SER A CA 1
ATOM 1373 C C . SER A 1 170 ? -14.434 -9.497 19.685 1.00 85.25 170 SER A C 1
ATOM 1375 O O . SER A 1 170 ? -14.790 -9.681 18.524 1.00 85.25 170 SER A O 1
ATOM 1377 N N . ASP A 1 171 ? -14.320 -8.279 20.212 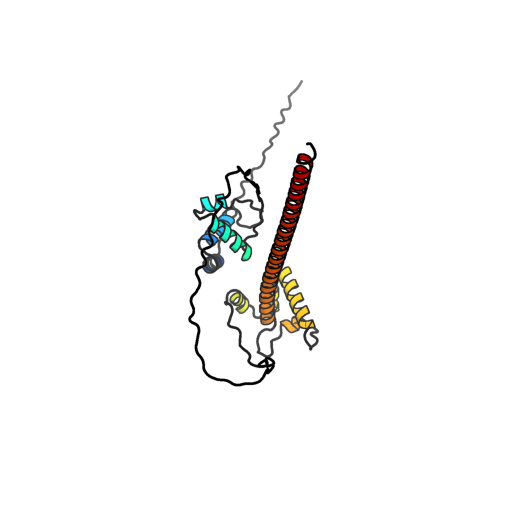1.00 85.81 171 ASP A N 1
ATOM 1378 C CA . ASP A 1 171 ? -14.631 -7.063 19.465 1.00 85.81 171 ASP A CA 1
ATOM 1379 C C . ASP A 1 171 ? -13.545 -6.781 18.424 1.00 85.81 171 ASP A C 1
ATOM 1381 O O . ASP A 1 171 ? -13.862 -6.442 17.289 1.00 85.81 171 ASP A O 1
ATOM 1385 N N . PHE A 1 172 ? -12.274 -7.022 18.769 1.00 88.38 172 PHE A N 1
ATOM 1386 C CA . PHE A 1 172 ? -11.148 -6.917 17.837 1.00 88.38 172 PHE A CA 1
ATOM 1387 C C . PHE A 1 172 ? -11.295 -7.864 16.646 1.00 88.38 172 PHE A C 1
ATOM 1389 O O . PHE A 1 172 ? -11.160 -7.466 15.496 1.00 88.38 172 PHE A O 1
ATOM 1396 N N . ILE A 1 173 ? -11.596 -9.131 16.901 1.00 86.12 173 ILE A N 1
ATOM 1397 C CA . ILE A 1 173 ? -11.687 -10.124 15.831 1.00 86.12 173 ILE A CA 1
ATOM 1398 C C . ILE A 1 173 ? -12.818 -9.816 14.844 1.00 86.12 173 ILE A C 1
ATOM 1400 O O . ILE A 1 173 ? -12.714 -10.181 13.675 1.00 86.12 173 ILE A O 1
ATOM 1404 N N . LYS A 1 174 ? -13.871 -9.120 15.288 1.00 86.50 174 LYS A N 1
ATOM 1405 C CA . LYS A 1 174 ? -14.976 -8.680 14.428 1.00 86.50 174 LYS A CA 1
ATOM 1406 C C . LYS A 1 174 ? -14.632 -7.471 13.556 1.00 86.50 174 LYS A C 1
ATOM 1408 O O . LYS A 1 174 ? -15.341 -7.243 12.583 1.00 86.50 174 LYS A O 1
ATOM 1413 N N . THR A 1 175 ? -13.596 -6.695 13.886 1.00 86.25 175 THR A N 1
ATOM 1414 C CA . THR A 1 175 ? -13.156 -5.577 13.032 1.00 86.25 175 THR A CA 1
ATOM 1415 C C . THR A 1 175 ? -12.247 -6.027 11.894 1.00 86.25 175 THR A C 1
ATOM 1417 O O . THR A 1 175 ? -12.096 -5.301 10.914 1.00 86.25 175 THR A O 1
ATOM 1420 N N . LEU A 1 176 ? -11.648 -7.216 11.999 1.00 85.62 176 LEU A N 1
ATOM 1421 C CA . LEU A 1 176 ? -10.833 -7.789 10.934 1.00 85.62 176 LEU A CA 1
ATOM 1422 C C . LEU A 1 176 ? -11.706 -8.361 9.813 1.00 85.62 176 LEU A C 1
ATOM 1424 O O . LEU A 1 176 ? -12.756 -8.954 10.058 1.00 85.62 176 LEU A O 1
ATOM 1428 N N . SER A 1 177 ? -11.216 -8.249 8.576 1.00 85.88 177 SER A N 1
ATOM 1429 C CA . SER A 1 177 ? -11.766 -8.998 7.444 1.00 85.88 177 SER A CA 1
ATOM 1430 C C . SER A 1 177 ? -11.643 -10.508 7.691 1.00 85.88 177 SER A C 1
ATOM 1432 O O . SER A 1 177 ? -10.734 -10.954 8.397 1.00 85.88 177 SER A O 1
ATOM 1434 N N . ASP A 1 178 ? -12.508 -11.324 7.079 1.00 82.06 178 ASP A N 1
ATOM 1435 C CA . ASP A 1 178 ? -12.424 -12.788 7.216 1.00 82.06 178 ASP A CA 1
ATOM 1436 C C . ASP A 1 178 ? -11.045 -13.330 6.798 1.00 82.06 178 ASP A C 1
ATOM 1438 O O . ASP A 1 178 ? -10.507 -14.240 7.436 1.00 82.06 178 ASP A O 1
ATOM 1442 N N . TYR A 1 179 ? -10.442 -12.721 5.771 1.00 79.69 179 TYR A N 1
ATOM 1443 C CA . TYR A 1 179 ? -9.108 -13.060 5.281 1.00 79.69 179 TYR A CA 1
ATOM 1444 C C . TYR A 1 179 ? -8.001 -12.717 6.290 1.00 79.69 179 TYR A C 1
ATOM 1446 O O . TYR A 1 179 ? -7.148 -13.559 6.598 1.00 79.69 179 TYR A O 1
ATOM 1454 N N . ASP A 1 180 ? -8.006 -11.496 6.836 1.00 82.75 180 ASP A N 1
ATOM 1455 C CA . ASP A 1 180 ? -6.993 -11.078 7.808 1.00 82.75 180 ASP A CA 1
ATOM 1456 C C . ASP A 1 180 ? -7.150 -11.809 9.135 1.00 82.75 180 ASP A C 1
ATOM 1458 O O . ASP A 1 180 ? -6.144 -12.174 9.747 1.00 82.75 180 ASP A O 1
ATOM 1462 N N . ARG A 1 181 ? -8.391 -12.098 9.544 1.00 88.31 181 ARG A N 1
ATOM 1463 C CA . ARG A 1 181 ? -8.688 -12.931 10.710 1.00 88.31 181 ARG A CA 1
ATOM 1464 C C . ARG A 1 181 ? -8.073 -14.319 10.561 1.00 88.31 181 ARG A C 1
ATOM 1466 O O . ARG A 1 181 ? -7.347 -14.753 11.453 1.00 88.31 181 ARG A O 1
ATOM 1473 N N . ALA A 1 182 ? -8.331 -15.008 9.449 1.00 86.81 182 ALA A N 1
ATOM 1474 C CA . ALA A 1 182 ? -7.791 -16.348 9.208 1.00 86.81 182 ALA A CA 1
ATOM 1475 C C . ALA A 1 182 ? -6.253 -16.346 9.177 1.00 86.81 182 ALA A C 1
ATOM 1477 O O . ALA A 1 182 ? -5.608 -17.198 9.791 1.00 86.81 182 ALA A O 1
ATOM 1478 N N . SER A 1 183 ? -5.663 -15.344 8.524 1.00 88.31 183 SER A N 1
ATOM 1479 C CA . SER A 1 183 ? -4.209 -15.178 8.440 1.00 88.31 183 SER A CA 1
ATOM 1480 C C . SER A 1 183 ? -3.570 -14.913 9.810 1.00 88.31 183 SER A C 1
ATOM 1482 O O . SER A 1 183 ? -2.523 -15.482 10.128 1.00 88.31 183 SER A O 1
ATOM 1484 N N . PHE A 1 184 ? -4.210 -14.088 10.644 1.00 90.69 184 PHE A N 1
ATOM 1485 C CA . PHE A 1 184 ? -3.766 -13.797 12.006 1.00 90.69 184 PHE A CA 1
ATOM 1486 C C . PHE A 1 184 ? -3.870 -15.023 12.924 1.00 90.69 184 PHE A C 1
ATOM 1488 O O . PHE A 1 184 ? -2.919 -15.334 13.640 1.00 90.69 184 PHE A O 1
ATOM 1495 N N . LEU A 1 185 ? -4.982 -15.762 12.871 1.00 89.62 185 LEU A N 1
ATOM 1496 C CA . LEU A 1 185 ? -5.156 -16.984 13.661 1.00 89.62 185 LEU A CA 1
ATOM 1497 C C . LEU A 1 185 ? -4.121 -18.047 13.295 1.00 89.62 185 LEU A C 1
ATOM 1499 O O . LEU A 1 185 ? -3.519 -18.634 14.192 1.00 89.62 185 LEU A O 1
ATOM 1503 N N . ASN A 1 186 ? -3.850 -18.243 12.002 1.00 89.75 186 ASN A N 1
ATOM 1504 C CA . ASN A 1 186 ? -2.821 -19.181 11.559 1.00 89.75 186 ASN A CA 1
ATOM 1505 C C . ASN A 1 186 ? -1.429 -18.771 12.075 1.00 89.75 186 ASN A C 1
ATOM 1507 O O . ASN A 1 186 ? -0.691 -19.594 12.612 1.00 89.75 186 ASN A O 1
ATOM 1511 N N . PHE A 1 187 ? -1.100 -17.475 12.023 1.00 90.38 187 PHE A N 1
ATOM 1512 C CA . PHE A 1 187 ? 0.134 -16.951 12.615 1.00 90.38 187 PHE A CA 1
ATOM 1513 C C . PHE A 1 187 ? 0.230 -17.244 14.122 1.00 90.38 187 PHE A C 1
ATOM 1515 O O . PHE A 1 187 ? 1.268 -17.703 14.606 1.00 90.38 187 PHE A O 1
ATOM 1522 N N . CYS A 1 188 ? -0.847 -17.019 14.877 1.00 88.06 188 CYS A N 1
ATOM 1523 C CA . CYS A 1 188 ? -0.885 -17.337 16.303 1.00 88.06 188 CYS A CA 1
ATOM 1524 C C . CYS A 1 188 ? -0.787 -18.847 16.562 1.00 88.06 188 CYS A C 1
ATOM 1526 O O . CYS A 1 188 ? -0.136 -19.262 17.521 1.00 88.06 188 CYS A O 1
ATOM 1528 N N . GLN A 1 189 ? -1.368 -19.679 15.701 1.00 87.31 189 GLN A N 1
ATOM 1529 C CA . GLN A 1 189 ? -1.262 -21.131 15.790 1.00 87.31 189 GLN A CA 1
ATOM 1530 C C . GLN A 1 189 ? 0.181 -21.609 15.560 1.00 87.31 189 GLN A C 1
ATOM 1532 O O . GLN A 1 189 ? 0.691 -22.434 16.312 1.00 87.31 189 GLN A O 1
ATOM 1537 N N . GLU A 1 190 ? 0.888 -21.062 14.571 1.00 86.94 190 GLU A N 1
ATOM 1538 C CA . GLU A 1 190 ? 2.313 -21.357 14.366 1.00 86.94 190 GLU A CA 1
ATOM 1539 C C . GLU A 1 190 ? 3.166 -20.913 15.557 1.00 86.94 190 GLU A C 1
ATOM 1541 O O . GLU A 1 190 ? 4.035 -21.654 16.021 1.00 86.94 190 GLU A O 1
ATOM 1546 N N . LYS A 1 191 ? 2.885 -19.729 16.107 1.00 82.69 191 LYS A N 1
ATOM 1547 C CA . LYS A 1 191 ? 3.577 -19.232 17.300 1.00 82.69 191 LYS A CA 1
ATOM 1548 C C . LYS A 1 191 ? 3.318 -20.103 18.523 1.00 82.69 191 LYS A C 1
ATOM 1550 O O . LYS A 1 191 ? 4.246 -20.345 19.290 1.00 82.69 191 LYS A O 1
ATOM 1555 N N . THR A 1 192 ? 2.103 -20.608 18.700 1.00 83.69 192 THR A N 1
ATOM 1556 C CA . THR A 1 192 ? 1.774 -21.4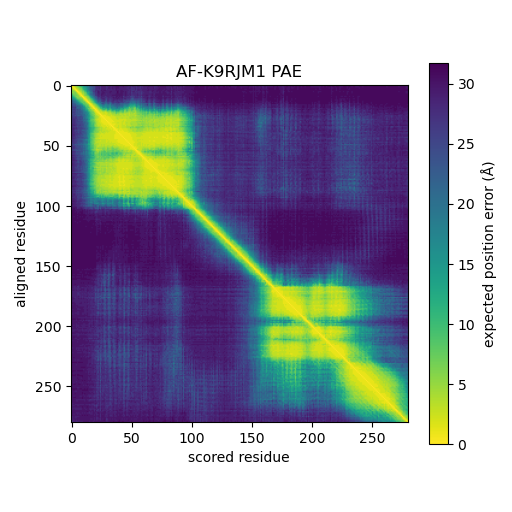74 19.839 1.00 83.69 192 THR A CA 1
ATOM 1557 C C . THR A 1 192 ? 2.368 -22.871 19.718 1.00 83.69 192 THR A C 1
ATOM 1559 O O . THR A 1 192 ? 2.801 -23.405 20.732 1.00 83.69 192 THR A O 1
ATOM 1562 N N . LYS A 1 193 ? 2.543 -23.411 18.503 1.00 82.25 193 LYS A N 1
ATOM 1563 C CA . LYS A 1 193 ? 3.318 -24.651 18.282 1.00 82.25 193 LYS A CA 1
ATOM 1564 C C . LYS A 1 193 ? 4.768 -24.550 18.771 1.00 82.25 193 LYS A C 1
ATOM 1566 O O . LYS A 1 193 ? 5.362 -25.561 19.121 1.00 82.25 193 LYS A O 1
ATOM 1571 N N . SER A 1 194 ? 5.342 -23.344 18.781 1.00 77.19 194 SER A N 1
ATOM 1572 C CA . SER A 1 194 ? 6.708 -23.101 19.267 1.00 77.19 194 SER A CA 1
ATOM 1573 C C . SER A 1 194 ? 6.810 -22.861 20.781 1.00 77.19 194 SER A C 1
ATOM 1575 O O . SER A 1 194 ? 7.913 -22.683 21.297 1.00 77.19 194 SER A O 1
ATOM 1577 N N . LEU A 1 195 ? 5.683 -22.838 21.505 1.00 77.00 195 LEU A N 1
ATOM 1578 C CA . LEU A 1 195 ? 5.666 -22.665 22.957 1.00 77.00 195 LEU A CA 1
ATOM 1579 C C . LEU A 1 195 ? 5.809 -24.017 23.660 1.00 77.00 195 LEU A C 1
ATOM 1581 O O . LEU A 1 195 ? 5.209 -25.010 23.267 1.00 77.00 195 LEU A O 1
ATOM 1585 N N . SER A 1 196 ? 6.560 -24.031 24.760 1.00 64.69 196 SER A N 1
ATOM 1586 C CA . SER A 1 196 ? 6.717 -25.208 25.625 1.00 64.69 196 SER A CA 1
ATOM 1587 C C . SER A 1 196 ? 5.455 -25.565 26.420 1.00 64.69 196 SER A C 1
ATOM 1589 O O . SER A 1 196 ? 5.386 -26.648 26.994 1.00 64.69 196 SER A O 1
ATOM 1591 N N . GLN A 1 197 ? 4.470 -24.664 26.471 1.00 68.69 197 GLN A N 1
ATOM 1592 C CA . GLN A 1 197 ? 3.188 -24.880 27.134 1.00 68.69 197 GLN A CA 1
ATOM 1593 C C . GLN A 1 197 ? 2.119 -25.182 26.083 1.00 68.69 197 GLN A C 1
ATOM 1595 O O . GLN A 1 197 ? 1.907 -24.376 25.175 1.00 68.69 197 GLN A O 1
ATOM 1600 N N . GLU A 1 198 ? 1.426 -26.307 26.235 1.00 73.56 198 GLU A N 1
ATOM 1601 C CA . GLU A 1 198 ? 0.343 -26.703 25.339 1.00 73.56 198 GLU A CA 1
ATOM 1602 C C . GLU A 1 198 ? -0.833 -25.723 25.459 1.00 73.56 198 GLU A C 1
ATOM 1604 O O . GLU A 1 198 ? -1.461 -25.581 26.512 1.00 73.56 198 GLU A O 1
ATOM 1609 N N . VAL A 1 199 ? -1.095 -24.992 24.376 1.00 78.06 199 VAL A N 1
ATOM 1610 C CA . VAL A 1 199 ? -2.236 -24.082 24.276 1.00 78.06 199 VAL A CA 1
ATOM 1611 C C . VAL A 1 199 ? -3.418 -24.878 23.735 1.00 78.06 199 VAL A C 1
ATOM 1613 O O . VAL A 1 199 ? -3.523 -25.095 22.532 1.00 78.06 199 VAL A O 1
ATOM 1616 N N . ILE A 1 200 ? -4.284 -25.331 24.643 1.00 76.56 200 ILE A N 1
ATOM 1617 C CA . ILE A 1 200 ? -5.468 -26.148 24.321 1.00 76.56 200 ILE A CA 1
ATOM 1618 C C . ILE A 1 200 ? -6.533 -25.313 23.592 1.00 76.56 200 ILE A C 1
ATOM 1620 O O . ILE A 1 200 ? -7.177 -25.797 22.666 1.00 76.56 200 ILE A O 1
ATOM 1624 N N . ASP A 1 201 ? -6.689 -24.045 23.981 1.00 83.69 201 ASP A N 1
ATOM 1625 C CA . ASP A 1 201 ? -7.631 -23.105 23.373 1.00 83.69 201 ASP A CA 1
ATOM 1626 C C . ASP A 1 201 ? -6.901 -21.812 22.984 1.00 83.69 201 ASP A C 1
ATOM 1628 O O . ASP A 1 201 ? -6.441 -21.042 23.835 1.00 83.69 201 ASP A O 1
ATOM 1632 N N . LEU A 1 202 ? -6.774 -21.597 21.671 1.00 84.75 202 LEU A N 1
ATOM 1633 C CA . LEU A 1 202 ? -6.086 -20.445 21.095 1.00 84.75 202 LEU A CA 1
ATOM 1634 C C . LEU A 1 202 ? -6.843 -19.136 21.356 1.00 84.75 202 LEU A C 1
ATOM 1636 O O . LEU A 1 202 ? -6.208 -18.104 21.578 1.00 84.75 202 LEU A O 1
ATOM 1640 N N . GLU A 1 203 ? -8.175 -19.164 21.355 1.00 84.88 203 GLU A N 1
ATOM 1641 C CA . GLU A 1 203 ? -8.992 -17.969 21.569 1.00 84.88 203 GLU A CA 1
ATOM 1642 C C . GLU A 1 203 ? -8.951 -17.543 23.034 1.00 84.88 203 GLU A C 1
ATOM 1644 O O . GLU A 1 203 ? -8.707 -16.370 23.328 1.00 84.88 203 GLU A O 1
ATOM 1649 N N . ALA A 1 204 ? -9.084 -18.496 23.961 1.00 84.75 204 ALA A N 1
ATOM 1650 C CA . ALA A 1 204 ? -8.923 -18.224 25.389 1.00 84.75 204 ALA A CA 1
ATOM 1651 C C . ALA A 1 204 ? -7.510 -17.715 25.714 1.00 84.75 204 ALA A C 1
ATOM 1653 O O . ALA A 1 204 ? -7.336 -16.809 26.533 1.00 84.75 204 ALA A O 1
ATOM 1654 N N . TRP A 1 205 ? -6.492 -18.253 25.036 1.00 87.50 205 TRP A N 1
ATOM 1655 C CA . TRP A 1 205 ? -5.116 -17.789 25.172 1.00 87.50 205 TRP A CA 1
ATOM 1656 C C . TRP A 1 205 ? -4.937 -16.354 24.671 1.00 87.50 205 TRP A C 1
ATOM 1658 O O . TRP A 1 205 ? -4.340 -15.536 25.369 1.00 87.50 205 TRP A O 1
ATOM 1668 N N . LEU A 1 206 ? -5.483 -16.013 23.501 1.00 88.56 206 LEU A N 1
ATOM 1669 C CA . LEU A 1 206 ? -5.419 -14.656 22.950 1.00 88.56 206 LEU A CA 1
ATOM 1670 C C . LEU A 1 206 ? -6.217 -13.644 23.784 1.00 88.56 206 LEU A C 1
ATOM 1672 O O . LEU A 1 206 ? -5.764 -12.510 23.953 1.00 88.56 206 LEU A O 1
ATOM 1676 N N . ALA A 1 207 ? -7.352 -14.054 24.352 1.00 86.75 207 ALA A N 1
ATOM 1677 C CA . ALA A 1 207 ? -8.154 -13.241 25.263 1.00 86.75 207 ALA A CA 1
ATOM 1678 C C . ALA A 1 207 ? -7.485 -13.016 26.635 1.00 86.75 207 ALA A C 1
ATOM 1680 O O . ALA A 1 207 ? -7.883 -12.113 27.374 1.00 86.75 207 ALA A O 1
ATOM 1681 N N . SER A 1 208 ? -6.461 -13.805 26.980 1.00 85.81 208 SER A N 1
ATOM 1682 C CA . SER A 1 208 ? -5.709 -13.669 28.227 1.00 85.81 208 SER A CA 1
ATOM 1683 C C . SER A 1 208 ? -4.743 -12.477 28.200 1.00 85.81 208 SER A C 1
ATOM 1685 O O . SER A 1 208 ? -4.369 -11.939 27.155 1.00 85.81 208 SER A O 1
ATOM 1687 N N . LYS A 1 209 ? -4.250 -12.096 29.383 1.00 87.69 209 LYS A N 1
ATOM 1688 C CA . LYS A 1 209 ? -3.149 -11.134 29.516 1.00 87.69 209 LYS A CA 1
ATOM 1689 C C . LYS A 1 209 ? -1.778 -11.816 29.499 1.00 87.69 209 LYS A C 1
ATOM 1691 O O . LYS A 1 209 ? -1.652 -13.021 29.761 1.00 87.69 209 LYS A O 1
ATOM 1696 N N . THR A 1 210 ? -0.746 -11.058 29.143 1.00 85.25 210 THR A N 1
ATOM 1697 C CA . THR A 1 210 ? 0.660 -11.456 29.292 1.00 85.25 210 THR A CA 1
ATOM 1698 C C . THR A 1 210 ? 1.094 -11.318 30.755 1.00 85.25 210 THR A C 1
ATOM 1700 O O . THR A 1 210 ? 0.385 -10.732 31.574 1.00 85.25 210 THR A O 1
ATOM 1703 N N . LYS A 1 211 ? 2.283 -11.832 31.104 1.00 81.69 211 LYS A N 1
ATOM 1704 C CA . LYS A 1 211 ? 2.857 -11.643 32.452 1.00 81.69 211 LYS A CA 1
ATOM 1705 C C . LYS A 1 211 ? 3.085 -10.161 32.798 1.00 81.69 211 LYS A C 1
ATOM 1707 O O . LYS A 1 211 ? 3.097 -9.822 33.971 1.00 81.69 211 LYS A O 1
ATOM 1712 N N . ALA A 1 212 ? 3.215 -9.301 31.786 1.00 80.00 212 ALA A N 1
ATOM 1713 C CA . ALA A 1 212 ? 3.356 -7.853 31.925 1.00 80.00 212 ALA A CA 1
ATOM 1714 C C . ALA A 1 212 ? 2.008 -7.111 32.074 1.00 80.00 212 ALA A C 1
ATOM 1716 O O . ALA A 1 212 ? 1.986 -5.890 32.170 1.00 80.00 212 ALA A O 1
ATOM 1717 N N . GLY A 1 213 ? 0.873 -7.824 32.087 1.00 82.00 213 GLY A N 1
ATOM 1718 C CA . GLY A 1 213 ? -0.460 -7.226 32.238 1.00 82.00 213 GLY A CA 1
ATOM 1719 C C . GLY A 1 213 ? -1.065 -6.654 30.950 1.00 82.00 213 GLY A C 1
ATOM 1720 O O . GLY A 1 213 ? -2.192 -6.153 30.982 1.00 82.00 213 GLY A O 1
ATOM 1721 N N . GLU A 1 214 ? -0.366 -6.771 29.822 1.00 83.00 214 GLU A N 1
ATOM 1722 C CA . GLU A 1 214 ? -0.843 -6.355 28.501 1.00 83.00 214 GLU A CA 1
ATOM 1723 C C . GLU A 1 214 ? -1.787 -7.391 27.882 1.00 83.00 214 GLU A C 1
ATOM 1725 O O . GLU A 1 214 ? -1.712 -8.589 28.175 1.00 83.00 214 GLU A O 1
ATOM 1730 N N . ASN A 1 215 ? -2.664 -6.943 26.985 1.00 87.75 215 ASN A N 1
ATOM 1731 C CA . ASN A 1 215 ? -3.534 -7.830 26.219 1.00 87.75 215 ASN A CA 1
ATOM 1732 C C . ASN A 1 215 ? -2.702 -8.682 25.255 1.00 87.75 215 ASN A C 1
ATOM 1734 O O . ASN A 1 215 ? -1.991 -8.157 24.396 1.00 87.75 215 ASN A O 1
ATOM 1738 N N . ARG A 1 216 ? -2.796 -10.012 25.365 1.00 86.88 216 ARG A N 1
ATOM 1739 C CA . ARG A 1 216 ? -1.951 -10.907 24.568 1.00 86.88 216 ARG A CA 1
ATOM 1740 C C . ARG A 1 216 ? -2.249 -10.806 23.076 1.00 86.88 216 ARG A C 1
ATOM 1742 O O . ARG A 1 216 ? -1.311 -10.776 22.283 1.00 86.88 216 ARG A O 1
ATOM 1749 N N . TRP A 1 217 ? -3.523 -10.726 22.695 1.00 87.69 217 TRP A N 1
ATOM 1750 C CA . TRP A 1 217 ? -3.927 -10.568 21.298 1.00 87.69 217 TRP A CA 1
ATOM 1751 C C . TRP A 1 217 ? -3.341 -9.310 20.645 1.00 87.69 217 TRP A C 1
ATOM 1753 O O . TRP A 1 217 ? -2.923 -9.369 19.492 1.00 87.69 217 TRP A O 1
ATOM 1763 N N . GLU A 1 218 ? -3.231 -8.206 21.385 1.00 87.38 218 GLU A N 1
ATOM 1764 C CA . GLU A 1 218 ? -2.685 -6.947 20.876 1.00 87.38 218 GLU A CA 1
ATOM 1765 C C . GLU A 1 218 ? -1.182 -7.074 20.604 1.00 87.38 218 GLU A C 1
ATOM 1767 O O . GLU A 1 218 ? -0.700 -6.729 19.524 1.00 87.38 218 GLU A O 1
ATOM 1772 N N . VAL A 1 219 ? -0.450 -7.667 21.551 1.00 87.75 219 VAL A N 1
ATOM 1773 C CA . VAL A 1 219 ? 0.978 -7.965 21.399 1.00 87.75 219 VAL A CA 1
ATOM 1774 C C . VAL A 1 219 ? 1.212 -8.878 20.191 1.00 87.75 219 VAL A C 1
ATOM 1776 O O . VAL A 1 219 ? 2.068 -8.593 19.354 1.00 87.75 219 VAL A O 1
ATOM 1779 N N . GLN A 1 220 ? 0.425 -9.950 20.050 1.00 89.31 220 GLN A N 1
ATOM 1780 C CA . GLN A 1 220 ? 0.548 -10.863 18.909 1.00 89.31 220 GLN A CA 1
ATOM 1781 C C . GLN A 1 220 ? 0.196 -10.190 17.580 1.00 89.31 220 GLN A C 1
ATOM 1783 O O . GLN A 1 220 ? 0.857 -10.446 16.574 1.00 89.31 220 GLN A O 1
ATOM 1788 N N . TYR A 1 221 ? -0.798 -9.303 17.560 1.00 88.88 221 TYR A N 1
ATOM 1789 C CA . TYR A 1 221 ? -1.183 -8.583 16.350 1.00 88.88 221 TYR A CA 1
ATOM 1790 C C . TYR A 1 221 ? -0.098 -7.604 15.885 1.00 88.88 221 TYR A C 1
ATOM 1792 O O . TYR A 1 221 ? 0.202 -7.537 14.690 1.00 88.88 221 TYR A O 1
ATOM 1800 N N . ARG A 1 222 ? 0.578 -6.921 16.819 1.00 87.25 222 ARG A N 1
ATOM 1801 C CA . ARG A 1 222 ? 1.756 -6.093 16.507 1.00 87.25 222 ARG A CA 1
ATOM 1802 C C . ARG A 1 222 ? 2.863 -6.926 15.857 1.00 87.25 222 ARG A C 1
ATOM 1804 O O . ARG A 1 222 ? 3.394 -6.536 14.817 1.00 87.25 222 ARG A O 1
ATOM 1811 N N . PHE A 1 223 ? 3.159 -8.106 16.406 1.00 87.31 223 PHE A N 1
ATOM 1812 C CA . PHE A 1 223 ? 4.133 -9.023 15.807 1.00 87.31 223 PHE A CA 1
ATOM 1813 C C . PHE A 1 223 ? 3.704 -9.536 14.432 1.00 87.31 223 PHE A C 1
ATOM 1815 O O . PHE A 1 223 ? 4.542 -9.645 13.538 1.00 87.31 223 PHE A O 1
ATOM 1822 N N . TYR A 1 224 ? 2.420 -9.833 14.242 1.00 87.62 224 TYR A N 1
ATOM 1823 C CA . TYR A 1 224 ? 1.874 -10.251 12.954 1.00 87.62 224 TYR A CA 1
ATOM 1824 C C . TYR A 1 224 ? 2.050 -9.163 11.884 1.00 87.62 224 TYR A C 1
ATOM 1826 O O . TYR A 1 224 ? 2.574 -9.443 10.803 1.00 87.62 224 TYR A O 1
ATOM 1834 N N . LYS A 1 225 ? 1.703 -7.908 12.200 1.00 85.38 225 LYS A N 1
ATOM 1835 C CA . LYS A 1 225 ? 1.885 -6.759 11.295 1.00 85.38 225 LYS A CA 1
ATOM 1836 C C . LYS A 1 225 ? 3.362 -6.544 10.957 1.00 85.38 225 LYS A C 1
ATOM 1838 O O . LYS A 1 225 ? 3.696 -6.427 9.781 1.00 85.38 225 LYS A O 1
ATOM 1843 N N . ALA A 1 226 ? 4.248 -6.586 11.954 1.00 82.81 226 ALA A N 1
ATOM 1844 C CA . ALA A 1 226 ? 5.692 -6.490 11.730 1.00 82.81 226 ALA A CA 1
ATOM 1845 C C . ALA A 1 226 ? 6.218 -7.633 10.837 1.00 82.81 226 ALA A C 1
ATOM 1847 O O . ALA A 1 226 ? 6.973 -7.394 9.896 1.00 82.81 226 ALA A O 1
ATOM 1848 N N . SER A 1 227 ? 5.755 -8.865 11.072 1.00 80.94 227 SER A N 1
ATOM 1849 C CA . SER A 1 227 ? 6.161 -10.046 10.297 1.00 80.94 227 SER A CA 1
ATOM 1850 C C . SER A 1 227 ? 5.718 -9.970 8.833 1.00 80.94 227 SER A C 1
ATOM 1852 O O . SER A 1 227 ? 6.455 -10.404 7.949 1.00 80.94 227 SER A O 1
ATOM 1854 N N . ARG A 1 228 ? 4.534 -9.408 8.548 1.00 79.38 228 ARG A N 1
ATOM 1855 C CA . ARG A 1 228 ? 4.067 -9.196 7.167 1.00 79.38 228 ARG A CA 1
ATOM 1856 C C . ARG A 1 228 ? 4.930 -8.184 6.423 1.00 79.38 228 ARG A C 1
ATOM 1858 O O . ARG A 1 228 ? 5.292 -8.445 5.278 1.00 79.38 228 ARG A O 1
ATOM 1865 N N . SER A 1 229 ? 5.303 -7.088 7.078 1.00 70.69 229 SER A N 1
ATOM 1866 C CA . SER A 1 229 ? 6.188 -6.082 6.486 1.00 70.69 229 SER A CA 1
ATOM 1867 C C . SER A 1 229 ? 7.564 -6.663 6.147 1.00 70.69 229 SER A C 1
ATOM 1869 O O . SER A 1 229 ? 8.059 -6.447 5.042 1.00 70.69 229 SER A O 1
ATOM 1871 N N . SER A 1 230 ? 8.148 -7.477 7.036 1.00 72.19 230 SER A N 1
ATOM 1872 C CA . SER A 1 230 ? 9.434 -8.138 6.767 1.00 72.19 230 SER A CA 1
ATOM 1873 C C . SER A 1 230 ? 9.360 -9.158 5.629 1.00 72.19 230 SER A C 1
ATOM 1875 O O . SER A 1 230 ? 10.236 -9.152 4.771 1.00 72.19 230 SER A O 1
ATOM 1877 N N . ARG A 1 231 ? 8.312 -9.996 5.563 1.00 71.69 231 ARG A N 1
ATOM 1878 C CA . ARG A 1 231 ? 8.152 -10.959 4.455 1.00 71.69 231 ARG A CA 1
ATOM 1879 C C . ARG A 1 231 ? 7.999 -10.265 3.106 1.00 71.69 231 ARG A C 1
ATOM 1881 O O . ARG A 1 231 ? 8.550 -10.735 2.119 1.00 71.69 231 ARG A O 1
ATOM 1888 N N . HIS A 1 232 ? 7.272 -9.152 3.057 1.00 64.88 232 HIS A N 1
ATOM 1889 C CA . HIS A 1 232 ? 7.105 -8.399 1.818 1.00 64.88 232 HIS A CA 1
ATOM 1890 C C . HIS A 1 232 ? 8.431 -7.779 1.350 1.00 64.88 232 HIS A C 1
ATOM 1892 O O . HIS A 1 232 ? 8.773 -7.856 0.173 1.00 64.88 232 HIS A O 1
ATOM 1898 N N . GLN A 1 233 ? 9.225 -7.242 2.281 1.00 65.69 233 GLN A N 1
ATOM 1899 C CA . GLN A 1 233 ? 10.558 -6.719 1.981 1.00 65.69 233 GLN A CA 1
ATOM 1900 C C . GLN A 1 233 ? 11.541 -7.820 1.550 1.00 65.69 233 GLN A C 1
ATOM 1902 O O . GLN A 1 233 ? 12.335 -7.614 0.629 1.00 65.69 233 GLN A O 1
ATOM 1907 N N . GLU A 1 234 ? 11.485 -8.994 2.181 1.00 75.50 234 GLU A N 1
ATOM 1908 C CA . GLU A 1 234 ? 12.300 -10.149 1.800 1.00 75.50 234 GLU A CA 1
ATOM 1909 C C . GLU A 1 234 ? 11.931 -10.655 0.398 1.00 75.50 234 GLU A C 1
ATOM 1911 O O . GLU A 1 234 ? 12.818 -10.904 -0.416 1.00 75.50 234 GLU A O 1
ATOM 1916 N N . GLU A 1 235 ? 10.639 -10.743 0.078 1.00 78.81 235 GLU A N 1
ATOM 1917 C CA . GLU A 1 235 ? 10.172 -11.195 -1.236 1.00 78.81 235 GLU A CA 1
ATOM 1918 C C . GLU A 1 235 ? 10.587 -10.229 -2.352 1.00 78.81 235 GLU A C 1
ATOM 1920 O O . GLU A 1 235 ? 11.120 -10.657 -3.375 1.00 78.81 235 GLU A O 1
ATOM 1925 N N . LEU A 1 236 ? 10.453 -8.917 -2.131 1.00 77.00 236 LEU A N 1
ATOM 1926 C CA . LEU A 1 236 ? 10.950 -7.905 -3.069 1.00 77.00 236 LEU A CA 1
ATOM 1927 C C . LEU A 1 236 ? 12.465 -8.027 -3.284 1.00 77.00 236 LEU A C 1
ATOM 1929 O O . LEU A 1 236 ? 12.938 -7.960 -4.418 1.00 77.00 236 LEU A O 1
ATOM 1933 N N . SER A 1 237 ? 13.219 -8.281 -2.212 1.00 82.81 237 SER A N 1
ATOM 1934 C CA . SER A 1 237 ? 14.669 -8.497 -2.293 1.00 82.81 237 SER A CA 1
ATOM 1935 C C . SER A 1 237 ? 15.013 -9.763 -3.089 1.00 82.81 237 SER A C 1
ATOM 1937 O O . SER A 1 237 ? 15.970 -9.767 -3.863 1.00 82.81 237 SER A O 1
ATOM 1939 N N . ARG A 1 238 ? 14.222 -10.836 -2.952 1.00 88.00 238 ARG A N 1
ATOM 1940 C CA . ARG A 1 238 ? 14.392 -12.084 -3.716 1.00 88.00 238 ARG A CA 1
ATOM 1941 C C . ARG A 1 238 ? 14.086 -11.904 -5.197 1.00 88.00 238 ARG A C 1
ATOM 1943 O O . ARG A 1 238 ? 14.837 -12.418 -6.024 1.00 88.00 238 ARG A O 1
ATOM 1950 N N . ILE A 1 239 ? 13.016 -11.186 -5.534 1.00 87.94 239 ILE A N 1
ATOM 1951 C CA . ILE A 1 239 ? 12.671 -10.864 -6.927 1.00 87.94 239 ILE A CA 1
ATOM 1952 C C . ILE A 1 239 ? 13.808 -10.058 -7.557 1.00 87.94 239 ILE A C 1
ATOM 1954 O O . ILE A 1 239 ? 14.323 -10.443 -8.603 1.00 87.94 239 ILE A O 1
ATOM 1958 N N . GLN A 1 240 ? 14.285 -9.024 -6.863 1.00 90.50 240 GLN A N 1
ATOM 1959 C CA . GLN A 1 240 ? 15.400 -8.210 -7.336 1.00 90.50 240 GLN A CA 1
ATOM 1960 C C . GLN A 1 240 ? 16.685 -9.035 -7.513 1.00 90.50 240 GLN A C 1
ATOM 1962 O O . GLN A 1 240 ? 17.384 -8.885 -8.512 1.00 90.50 240 GLN A O 1
ATOM 1967 N N . ALA A 1 241 ? 16.996 -9.942 -6.583 1.00 89.06 241 ALA A N 1
ATOM 1968 C CA . ALA A 1 241 ? 18.148 -10.834 -6.709 1.00 89.06 241 ALA A CA 1
ATOM 1969 C C . ALA A 1 241 ? 18.031 -11.764 -7.929 1.00 89.06 241 ALA A C 1
ATOM 1971 O O . ALA A 1 241 ? 19.015 -11.965 -8.640 1.00 89.06 241 ALA A O 1
ATOM 1972 N N . ARG A 1 242 ? 16.834 -12.295 -8.213 1.00 91.88 242 ARG A N 1
ATOM 1973 C CA . ARG A 1 242 ? 16.586 -13.114 -9.412 1.00 91.88 242 ARG A CA 1
ATOM 1974 C C . ARG A 1 242 ? 16.795 -12.315 -10.694 1.00 91.88 242 ARG A C 1
ATOM 1976 O O . ARG A 1 242 ? 17.458 -12.808 -11.598 1.00 91.88 242 ARG A O 1
ATOM 1983 N N . GLU A 1 243 ? 16.304 -11.080 -10.752 1.00 93.38 243 GLU A N 1
ATOM 1984 C CA . GLU A 1 243 ? 16.522 -10.194 -11.902 1.00 93.38 243 GLU A CA 1
ATOM 1985 C C . GLU A 1 243 ? 18.012 -9.897 -12.130 1.00 93.38 243 GLU A C 1
ATOM 1987 O O . GLU A 1 243 ? 18.475 -9.915 -13.270 1.00 93.38 243 GLU A O 1
ATOM 1992 N N . GLN A 1 244 ? 18.788 -9.676 -11.060 1.00 91.12 244 GLN A N 1
ATOM 1993 C CA . GLN A 1 244 ? 20.240 -9.483 -11.170 1.00 91.12 244 GLN A CA 1
ATOM 1994 C C . GLN A 1 244 ? 20.949 -10.734 -11.705 1.00 91.12 244 GLN A C 1
ATOM 1996 O O . GLN A 1 244 ? 21.839 -10.618 -12.546 1.00 91.12 244 GLN A O 1
ATOM 2001 N N . VAL A 1 245 ? 20.544 -11.926 -11.255 1.00 94.38 245 VAL A N 1
ATOM 2002 C CA . VAL A 1 245 ? 21.110 -13.193 -11.743 1.00 94.38 245 VAL A CA 1
ATOM 2003 C C . VAL A 1 245 ? 20.799 -13.405 -13.222 1.00 94.38 245 VAL A C 1
ATOM 2005 O O . VAL A 1 245 ? 21.698 -13.756 -13.981 1.00 94.38 245 VAL A O 1
ATOM 2008 N N . GLU A 1 246 ? 19.558 -13.172 -13.652 1.00 94.31 246 GLU A N 1
ATOM 2009 C CA . GLU A 1 246 ? 19.184 -13.307 -15.065 1.00 94.31 246 GLU A CA 1
ATOM 2010 C C . GLU A 1 246 ? 19.919 -12.294 -15.949 1.00 94.31 246 GLU A C 1
ATOM 2012 O O . GLU A 1 246 ? 20.411 -12.646 -17.021 1.00 94.31 246 GLU A O 1
ATOM 2017 N N . LYS A 1 247 ? 20.103 -11.060 -15.468 1.00 96.00 247 LYS A N 1
ATOM 2018 C CA . LYS A 1 247 ? 20.925 -10.065 -16.163 1.00 96.00 247 LYS A CA 1
ATOM 2019 C C . LYS A 1 247 ? 22.374 -10.536 -16.328 1.00 96.00 247 LYS A C 1
ATOM 2021 O O . LYS A 1 247 ? 22.928 -10.420 -17.418 1.00 96.00 247 LYS A O 1
ATOM 2026 N N . TRP A 1 248 ? 22.976 -11.077 -15.269 1.00 93.12 248 TRP A N 1
ATOM 2027 C CA . TRP A 1 248 ? 24.355 -11.566 -15.311 1.00 93.12 248 TRP A CA 1
ATOM 2028 C C . TRP A 1 248 ? 24.523 -12.762 -16.255 1.00 93.12 248 TRP A C 1
ATOM 2030 O O . TRP A 1 248 ? 25.512 -12.837 -16.978 1.00 93.12 248 TRP A O 1
ATOM 2040 N N . LYS A 1 249 ? 23.538 -13.668 -16.310 1.00 94.12 249 LYS A N 1
ATOM 2041 C CA . LYS A 1 249 ? 23.529 -14.765 -17.289 1.00 94.12 249 LYS A CA 1
ATOM 2042 C C . LYS A 1 249 ? 23.517 -14.251 -18.725 1.00 94.12 249 LYS A C 1
ATOM 2044 O O . LYS A 1 249 ? 24.315 -14.719 -19.527 1.00 94.12 249 LYS A O 1
ATOM 2049 N N . HIS A 1 250 ? 22.654 -13.282 -19.031 1.00 93.06 250 HIS A N 1
ATOM 2050 C CA . HIS A 1 250 ? 22.579 -12.704 -20.372 1.00 93.06 250 HIS A CA 1
ATOM 2051 C C . HIS A 1 250 ? 23.897 -12.025 -20.771 1.00 93.06 250 HIS A C 1
ATOM 2053 O O . HIS A 1 250 ? 24.368 -12.193 -21.890 1.00 93.06 250 HIS A O 1
ATOM 2059 N N . GLU A 1 251 ? 24.523 -11.289 -19.848 1.00 94.00 251 GLU A N 1
ATOM 2060 C CA . GLU A 1 251 ? 25.833 -10.670 -20.079 1.00 94.00 251 GLU A CA 1
ATOM 2061 C C . GLU A 1 251 ? 26.929 -11.722 -20.319 1.00 94.00 251 GLU A C 1
ATOM 2063 O O . GLU A 1 251 ? 27.764 -11.559 -21.208 1.00 94.00 251 GLU A O 1
ATOM 2068 N N . LEU A 1 252 ? 26.906 -12.833 -19.574 1.00 92.62 252 LEU A N 1
ATOM 2069 C CA . LEU A 1 252 ? 27.841 -13.940 -19.768 1.00 92.62 252 LEU A CA 1
ATOM 2070 C C . LEU A 1 252 ? 27.649 -14.607 -21.138 1.00 92.62 252 LEU A C 1
ATOM 2072 O O . LEU A 1 252 ? 28.626 -14.853 -21.844 1.00 92.62 252 LEU A O 1
ATOM 2076 N N . GLU A 1 253 ? 26.405 -14.869 -21.540 1.00 93.12 253 GLU A N 1
ATOM 2077 C CA . GLU A 1 253 ? 26.089 -15.415 -22.863 1.00 93.12 253 GLU A CA 1
ATOM 2078 C C . GLU A 1 253 ? 26.564 -14.474 -23.979 1.00 93.12 253 GLU A C 1
ATOM 2080 O O . GLU A 1 253 ? 27.252 -14.915 -24.902 1.00 93.12 253 GLU A O 1
ATOM 2085 N N . GLU A 1 254 ? 26.309 -13.172 -23.857 1.00 93.00 254 GLU A N 1
ATOM 2086 C CA . GLU A 1 254 ? 26.763 -12.164 -24.819 1.00 93.00 254 GLU A CA 1
ATOM 2087 C C . GLU A 1 254 ? 28.295 -12.133 -24.943 1.00 93.00 254 GLU A C 1
ATOM 2089 O O . GLU A 1 254 ? 28.828 -12.157 -26.057 1.00 93.00 254 GLU A O 1
ATOM 2094 N N . GLN A 1 255 ? 29.021 -12.190 -23.821 1.00 90.75 255 GLN A N 1
ATOM 2095 C CA . GLN A 1 255 ? 30.485 -12.279 -23.828 1.00 90.75 255 GLN A CA 1
ATOM 2096 C C . GLN A 1 255 ? 30.989 -13.565 -24.497 1.00 90.75 255 GLN A C 1
ATOM 2098 O O . GLN A 1 255 ? 31.959 -13.525 -25.257 1.00 90.75 255 GLN A O 1
ATOM 2103 N N . THR A 1 256 ? 30.336 -14.709 -24.264 1.00 92.69 256 THR A N 1
ATOM 2104 C CA . THR A 1 256 ? 30.740 -15.978 -24.898 1.00 92.69 256 THR A CA 1
ATOM 2105 C C . THR A 1 256 ? 30.505 -15.978 -26.409 1.00 92.69 256 THR A C 1
ATOM 2107 O O . THR A 1 256 ? 31.347 -16.474 -27.167 1.00 92.69 256 THR A O 1
ATOM 2110 N N . VAL A 1 257 ? 29.403 -15.379 -26.870 1.00 93.38 257 VAL A N 1
ATOM 2111 C CA . VAL A 1 257 ? 29.113 -15.209 -28.299 1.00 93.38 257 VAL A CA 1
ATOM 2112 C C . VAL A 1 257 ? 30.130 -14.262 -28.935 1.00 93.38 257 VAL A C 1
ATOM 2114 O O . VAL A 1 257 ? 30.719 -14.598 -29.961 1.00 93.38 257 VAL A O 1
ATOM 2117 N N . ALA A 1 258 ? 30.419 -13.124 -28.301 1.00 91.69 258 ALA A N 1
ATOM 2118 C CA . ALA A 1 258 ? 31.419 -12.182 -28.796 1.00 91.69 258 ALA A CA 1
ATOM 2119 C C . ALA A 1 258 ? 32.814 -12.825 -28.905 1.00 91.69 258 ALA A C 1
ATOM 2121 O O . ALA A 1 258 ? 33.480 -12.700 -29.934 1.00 91.69 258 ALA A O 1
ATOM 2122 N N . ALA A 1 259 ? 33.236 -13.581 -27.887 1.00 89.94 259 ALA A N 1
ATOM 2123 C CA . ALA A 1 259 ? 34.523 -14.273 -27.889 1.00 89.94 259 ALA A CA 1
ATOM 2124 C C . ALA A 1 259 ? 34.612 -15.353 -28.981 1.00 89.94 259 ALA A C 1
ATOM 2126 O O . ALA A 1 259 ? 35.639 -15.482 -29.651 1.00 89.94 259 ALA A O 1
ATOM 2127 N N . THR A 1 260 ? 33.538 -16.118 -29.202 1.00 90.81 260 THR A N 1
ATOM 2128 C CA . THR A 1 260 ? 33.509 -17.142 -30.260 1.00 90.81 260 THR A CA 1
ATOM 2129 C C . THR A 1 260 ? 33.502 -16.539 -31.662 1.00 90.81 260 THR A C 1
ATOM 2131 O O . THR A 1 260 ? 34.155 -17.090 -32.551 1.00 90.81 260 THR A O 1
ATOM 2134 N N . VAL A 1 261 ? 32.821 -15.409 -31.873 1.00 92.06 261 VAL A N 1
ATOM 2135 C CA . VAL A 1 261 ? 32.877 -14.662 -33.141 1.00 92.06 261 VAL A CA 1
ATOM 2136 C C . VAL A 1 261 ? 34.288 -14.125 -33.383 1.00 92.06 261 VAL A C 1
ATOM 2138 O O . VAL A 1 261 ? 34.866 -14.410 -34.430 1.00 92.06 261 VAL A O 1
ATOM 2141 N N . ALA A 1 262 ? 34.890 -13.457 -32.394 1.00 89.12 262 ALA A N 1
ATOM 2142 C CA . ALA A 1 262 ? 36.246 -12.919 -32.504 1.00 89.12 262 ALA A CA 1
ATOM 2143 C C . ALA A 1 262 ? 37.290 -14.012 -32.802 1.00 89.12 262 ALA A C 1
ATOM 2145 O O . ALA A 1 262 ? 38.161 -13.837 -33.653 1.00 89.12 262 ALA A O 1
ATOM 2146 N N . CYS A 1 263 ? 37.180 -15.175 -32.152 1.00 86.44 263 CYS A N 1
ATOM 2147 C CA . CYS A 1 263 ? 38.088 -16.298 -32.386 1.00 86.44 263 CYS A CA 1
ATOM 2148 C C . CYS A 1 263 ? 37.958 -16.864 -33.813 1.00 86.44 263 CYS A C 1
ATOM 2150 O O . CYS A 1 263 ? 38.965 -17.138 -34.470 1.00 86.44 263 CYS A O 1
ATOM 2152 N N . LYS A 1 264 ? 36.726 -16.982 -34.332 1.00 89.38 264 LYS A N 1
ATOM 2153 C CA . LYS A 1 264 ? 36.480 -17.414 -35.718 1.00 89.38 264 LYS A CA 1
ATOM 2154 C C . LYS A 1 264 ? 37.019 -16.415 -36.742 1.00 89.38 264 LYS A C 1
ATOM 2156 O O . LYS A 1 264 ? 37.593 -16.836 -37.743 1.00 89.38 264 LYS A O 1
ATOM 2161 N N . GLU A 1 265 ? 36.864 -15.116 -36.497 1.00 85.62 265 GLU A N 1
ATOM 2162 C CA . GLU A 1 265 ? 37.403 -14.077 -37.381 1.00 85.62 265 GLU A CA 1
ATOM 2163 C C . GLU A 1 265 ? 38.934 -14.098 -37.445 1.00 85.62 265 GLU A C 1
ATOM 2165 O O . GLU A 1 265 ? 39.500 -13.949 -38.529 1.00 85.62 265 GLU A O 1
ATOM 2170 N N . SER A 1 266 ? 39.616 -14.327 -36.318 1.00 82.88 266 SER A N 1
ATOM 2171 C CA . SER A 1 266 ? 41.078 -14.464 -36.301 1.00 82.88 266 SER A CA 1
ATOM 2172 C C . SER A 1 266 ? 41.562 -15.689 -37.087 1.00 82.88 266 SER A C 1
ATOM 2174 O O . SER A 1 266 ? 42.510 -15.573 -37.861 1.00 82.88 266 SER A O 1
ATOM 2176 N N . LEU A 1 267 ? 40.874 -16.832 -36.976 1.00 76.50 267 LEU A N 1
ATOM 2177 C CA . LEU A 1 267 ? 41.211 -18.047 -37.733 1.00 76.50 267 LEU A CA 1
ATOM 2178 C C . LEU A 1 267 ? 41.007 -17.886 -39.248 1.00 76.50 267 LEU A C 1
ATOM 2180 O O . LEU A 1 267 ? 41.778 -18.424 -40.042 1.00 76.50 267 LEU A O 1
ATOM 2184 N N . LEU A 1 268 ? 39.981 -17.148 -39.678 1.00 74.56 268 LEU A N 1
ATOM 2185 C CA . LEU A 1 268 ? 39.775 -16.848 -41.101 1.00 74.56 268 LEU A CA 1
ATOM 2186 C C . LEU A 1 268 ? 40.891 -15.950 -41.656 1.00 74.56 268 LEU A C 1
ATOM 2188 O O . LEU A 1 268 ? 41.392 -16.203 -42.750 1.00 74.56 268 LEU A O 1
ATOM 2192 N N . LYS A 1 269 ? 41.339 -14.959 -40.876 1.00 73.75 269 LYS A N 1
ATOM 2193 C CA . LYS A 1 269 ? 42.438 -14.060 -41.263 1.00 73.75 269 LYS A CA 1
ATOM 2194 C C . LYS A 1 269 ? 43.792 -14.776 -41.369 1.00 73.75 269 LYS A C 1
ATOM 2196 O O . LYS A 1 269 ? 44.572 -14.443 -42.258 1.00 73.75 269 LYS A O 1
ATOM 2201 N N . GLU A 1 270 ? 44.073 -15.767 -40.519 1.00 68.94 270 GLU A N 1
ATOM 2202 C CA . GLU A 1 270 ? 45.296 -16.585 -40.628 1.00 68.94 270 GLU A CA 1
ATOM 2203 C C . GLU A 1 270 ? 45.300 -17.477 -41.880 1.00 68.94 270 GLU A C 1
ATOM 2205 O O . GLU A 1 270 ? 46.319 -17.574 -42.568 1.00 68.94 270 GLU A O 1
ATOM 2210 N N . ASN A 1 271 ? 44.157 -18.072 -42.233 1.00 65.25 271 ASN A N 1
ATOM 2211 C CA . ASN A 1 271 ? 44.053 -18.941 -43.410 1.00 65.25 271 ASN A CA 1
ATOM 2212 C C . ASN A 1 271 ? 44.195 -18.174 -44.741 1.00 65.25 271 ASN A C 1
ATOM 2214 O O . ASN A 1 271 ? 44.853 -18.665 -45.662 1.00 65.25 271 ASN A O 1
ATOM 2218 N N . ASP A 1 272 ? 43.673 -16.946 -44.826 1.00 61.75 272 ASP A N 1
ATOM 2219 C CA . ASP A 1 272 ? 43.836 -16.074 -46.004 1.00 61.75 272 ASP A CA 1
ATOM 2220 C C . ASP A 1 272 ? 45.285 -15.594 -46.201 1.00 61.75 272 ASP A C 1
ATOM 2222 O O . ASP A 1 272 ? 45.733 -15.357 -47.328 1.00 61.75 272 ASP A O 1
ATOM 2226 N N . CYS A 1 273 ? 46.050 -15.464 -45.113 1.00 56.72 273 CYS A N 1
ATOM 2227 C CA . CYS A 1 273 ? 47.448 -15.041 -45.172 1.00 56.72 273 CYS A CA 1
ATOM 2228 C C . CYS A 1 273 ? 48.361 -16.160 -45.712 1.00 56.72 273 CYS A C 1
ATOM 2230 O O . CYS A 1 273 ? 49.325 -15.892 -46.431 1.00 56.72 273 CYS A O 1
ATOM 2232 N N . HIS A 1 274 ? 48.029 -17.427 -45.442 1.00 55.31 274 HIS A N 1
ATOM 2233 C CA . HIS A 1 274 ? 48.800 -18.574 -45.926 1.00 55.31 274 HIS A CA 1
ATOM 2234 C C . HIS A 1 274 ? 48.561 -18.918 -47.406 1.00 55.31 274 HIS A C 1
ATOM 2236 O O . HIS A 1 274 ? 49.488 -19.390 -48.064 1.00 55.31 274 HIS A O 1
ATOM 2242 N N . GLN A 1 275 ? 47.385 -18.626 -47.977 1.00 55.47 275 GLN A N 1
ATOM 2243 C CA . GLN A 1 275 ? 47.129 -18.865 -49.408 1.00 55.47 275 GLN A CA 1
ATOM 2244 C C . GLN A 1 275 ? 47.850 -17.880 -50.342 1.00 55.47 275 GLN A C 1
ATOM 2246 O O . GLN A 1 275 ? 48.163 -18.236 -51.477 1.00 55.47 275 GLN A O 1
ATOM 2251 N N . LYS A 1 276 ? 48.183 -16.667 -49.880 1.00 55.19 276 LYS A N 1
ATOM 2252 C CA . LYS A 1 276 ? 48.889 -15.664 -50.702 1.00 55.19 276 LYS A CA 1
ATOM 2253 C C . LYS A 1 276 ? 50.397 -15.898 -50.842 1.00 55.19 276 LYS A C 1
ATOM 2255 O O . LYS A 1 276 ? 51.006 -15.307 -51.726 1.00 55.19 276 LYS A O 1
ATOM 2260 N N . ASN A 1 277 ? 50.984 -16.793 -50.045 1.00 54.72 277 ASN A N 1
ATOM 2261 C CA . ASN A 1 277 ? 52.428 -17.062 -50.052 1.00 54.72 277 ASN A CA 1
ATOM 2262 C C . ASN A 1 277 ? 52.823 -18.345 -50.818 1.00 54.72 277 ASN A C 1
ATOM 2264 O O . ASN A 1 277 ? 53.996 -18.703 -50.829 1.00 54.72 277 ASN A O 1
ATOM 2268 N N . GLY A 1 278 ? 51.867 -19.045 -51.445 1.00 51.50 278 GLY A N 1
ATOM 2269 C CA . GLY A 1 278 ? 52.083 -20.327 -52.140 1.00 51.50 278 GLY A CA 1
ATOM 2270 C C . GLY A 1 278 ? 52.007 -20.279 -53.672 1.00 51.50 278 GLY A C 1
ATOM 2271 O O . GLY A 1 278 ? 51.917 -21.325 -54.306 1.00 51.50 278 GLY A O 1
ATOM 2272 N N . SER A 1 279 ? 51.991 -19.096 -54.289 1.00 51.88 279 SER A N 1
ATOM 2273 C CA . SER A 1 279 ? 52.048 -18.939 -55.752 1.00 51.88 279 SER A CA 1
ATOM 2274 C C . SER A 1 279 ? 53.166 -17.976 -56.142 1.00 51.88 279 SER A C 1
ATOM 2276 O O . SER A 1 279 ? 52.948 -16.798 -56.419 1.00 51.88 279 SER A O 1
ATOM 2278 N N . SER A 1 280 ? 54.389 -18.494 -56.131 1.00 49.09 280 SER A N 1
ATOM 2279 C CA . SER A 1 280 ? 55.546 -17.968 -56.858 1.00 49.09 280 SER A CA 1
ATOM 2280 C C . SER A 1 280 ? 56.431 -19.127 -57.270 1.00 49.09 280 SER A C 1
ATOM 2282 O O . SER A 1 280 ? 56.633 -20.022 -56.420 1.00 49.09 280 SER A O 1
#

Solvent-accessible surface area (backbone atoms only — not comparable to full-atom values): 18389 Å² total; per-residue (Å²): 137,84,86,79,87,78,86,79,84,80,81,75,78,79,78,73,79,71,75,83,81,76,66,80,83,48,68,68,59,51,54,51,48,63,72,76,41,52,76,63,34,48,51,52,51,55,52,50,36,72,79,43,56,80,68,86,63,92,79,89,74,58,59,67,57,52,12,60,76,70,73,46,53,55,68,53,41,50,51,25,54,51,50,36,34,77,71,65,81,43,87,82,76,92,84,81,86,88,87,78,89,79,79,76,78,84,72,91,71,77,81,83,86,78,82,82,83,78,84,79,79,82,87,72,92,81,84,85,90,80,82,84,88,80,90,78,95,72,90,77,76,85,77,79,85,81,86,77,93,74,81,75,78,86,74,83,71,67,78,50,58,70,47,72,74,48,88,43,57,72,60,49,58,69,74,43,52,74,66,56,42,53,54,51,52,51,53,50,51,58,54,46,72,73,45,95,59,87,73,90,48,66,65,64,54,35,61,30,64,42,100,86,71,44,58,32,43,59,57,52,48,52,51,49,55,53,50,50,55,50,52,53,54,50,50,53,50,49,52,52,51,50,53,53,51,54,52,52,51,53,53,50,52,52,51,52,52,52,51,54,52,54,52,52,52,52,55,52,55,53,56,60,58,58,64,71,74,74,80,128

pLDDT: mean 70.74, std 21.72, range [26.72, 96.0]

Radius of gyration: 35.27 Å; Cα contacts (8 Å, |Δi|>4): 91; chains: 1; bounding box: 122×47×89 Å

Sequence (280 aa):
MTHRNCCVNDNSIENKHKTPLFYRLTHDEWVETVKNLTGAEIKVLYYLRSLDPFGDRHLEYSITEMAKELNISKGAASKAVKKLDHVGLIEAQISKVRIKITTDQYKDTEFPIGNNVSYSEPRFPIGNPSFVEETEVSYRKPQFPIGNEQQLEPLPDGDLRTLQTIKTYSDFIKTLSDYDRASFLNFCQEKTKSLSQEVIDLEAWLASKTKAGENRWEVQYRFYKASRSSRHQEELSRIQAREQVEKWKHELEEQTVAATVACKESLLKENDCHQKNGSS